Protein AF-A0A9P1BR68-F1 (afdb_monomer_lite)

Organism: NCBI:txid2562237

Sequence (370 aa):
MSLGRCNSEPVLRRTARDPAEKRFLHFLDHYSQRHRPDRPVSRAQTQPHRVIVTDASDARIDRGLRHTPQPSLPSAKRPKSGAPVSPMTALLRRPSSALSRDSPGKITAIRQRVLSKIAIGIHVALLNAKISQKPGEIQLEEPMREATVEHVQRIYRQFLRFKALESDRAAEAQYLHQVKLVQEAWCENSGPQAAQDDSFSRNPWDSESENPLSRMRWATFIHWLEQEASCGIQQTYRRSVAALLRGVKLWRQMCASPEQAEGISLGLLLSWAFPSSSSANIAEMLSWLALNELESIRWPSPRLIDDEERKQLERIFHKVYAKGRAAITADDIAGGDFPDRQTQIMTLVDSRLARHVFGDKKPLGSDWDW

Structure (mmCIF, N/CA/C/O backbone):
data_AF-A0A9P1BR68-F1
#
_entry.id   AF-A0A9P1BR68-F1
#
loop_
_atom_site.group_PDB
_atom_site.id
_atom_site.type_symbol
_atom_site.label_atom_id
_atom_site.label_alt_id
_atom_site.label_comp_id
_atom_site.label_asym_id
_atom_site.label_entity_id
_atom_site.label_seq_id
_atom_site.pdbx_PDB_ins_code
_atom_site.Cartn_x
_atom_site.Cartn_y
_atom_site.Cartn_z
_atom_site.occupancy
_atom_site.B_iso_or_equiv
_atom_site.auth_seq_id
_atom_site.auth_comp_id
_atom_site.auth_asym_id
_atom_site.auth_atom_id
_atom_site.pdbx_PDB_model_num
ATOM 1 N N . MET A 1 1 ? 36.559 -31.086 14.401 1.00 39.53 1 MET A N 1
ATOM 2 C CA . MET A 1 1 ? 36.995 -29.823 15.047 1.00 39.53 1 MET A CA 1
ATOM 3 C C . MET A 1 1 ? 35.781 -28.913 15.167 1.00 39.53 1 MET A C 1
ATOM 5 O O . MET A 1 1 ? 34.936 -28.984 14.286 1.00 39.53 1 MET A O 1
ATOM 9 N N . SER A 1 2 ? 35.656 -28.115 16.232 1.00 28.55 2 SER A N 1
ATOM 10 C CA . SER A 1 2 ? 34.498 -27.230 16.447 1.00 28.55 2 SER A CA 1
ATOM 11 C C . SER A 1 2 ? 34.924 -25.768 16.352 1.00 28.55 2 SER A C 1
ATOM 13 O O . SER A 1 2 ? 35.791 -25.344 17.111 1.00 28.55 2 SER A O 1
ATOM 15 N N . LEU A 1 3 ? 34.311 -24.999 15.450 1.00 37.88 3 LEU A N 1
ATOM 16 C CA . LEU A 1 3 ? 34.500 -23.549 15.380 1.00 37.88 3 LEU A CA 1
ATOM 17 C C . LEU A 1 3 ? 33.533 -22.873 16.361 1.00 37.88 3 LEU A C 1
ATOM 19 O O . LEU A 1 3 ? 32.316 -22.990 16.227 1.00 37.88 3 LEU A O 1
ATOM 23 N N . GLY A 1 4 ? 34.080 -22.203 17.376 1.00 31.52 4 GLY A N 1
ATOM 24 C CA . GLY A 1 4 ? 33.291 -21.478 18.371 1.00 31.52 4 GLY A CA 1
ATOM 25 C C . GLY A 1 4 ? 32.593 -20.254 17.772 1.00 31.52 4 GLY A C 1
ATOM 26 O O . GLY A 1 4 ? 33.148 -19.571 16.913 1.00 31.52 4 GLY A O 1
ATOM 27 N N . ARG A 1 5 ? 31.377 -19.951 18.245 1.00 30.77 5 ARG A N 1
ATOM 28 C CA . ARG A 1 5 ? 30.692 -18.696 17.904 1.00 30.77 5 ARG A CA 1
ATOM 29 C C . ARG A 1 5 ? 31.374 -17.527 18.616 1.00 30.77 5 ARG A C 1
ATOM 31 O O . ARG A 1 5 ? 31.482 -17.536 19.839 1.00 30.77 5 ARG A O 1
ATOM 38 N N . CYS A 1 6 ? 31.764 -16.501 17.866 1.00 31.55 6 CYS A N 1
ATOM 39 C CA . CYS A 1 6 ? 32.208 -15.235 18.440 1.00 31.55 6 CYS A CA 1
ATOM 40 C C . CYS A 1 6 ? 31.002 -14.456 18.987 1.00 31.55 6 CYS A C 1
ATOM 42 O O . CYS A 1 6 ? 30.212 -13.917 18.214 1.00 31.55 6 CYS A O 1
ATOM 44 N N . ASN A 1 7 ? 30.885 -14.356 20.311 1.00 33.88 7 ASN A N 1
ATOM 45 C CA . ASN A 1 7 ? 30.000 -13.381 20.948 1.00 33.88 7 ASN A CA 1
ATOM 46 C C . ASN A 1 7 ? 30.691 -12.009 20.923 1.00 33.88 7 ASN A C 1
ATOM 48 O O . ASN A 1 7 ? 31.508 -11.713 21.791 1.00 33.88 7 ASN A O 1
ATOM 52 N N . SER A 1 8 ? 30.392 -11.181 19.922 1.00 33.59 8 SER A N 1
ATOM 53 C CA . SER A 1 8 ? 30.866 -9.794 19.866 1.00 33.59 8 SER A CA 1
ATOM 54 C C . SER A 1 8 ? 29.876 -8.855 20.559 1.00 33.59 8 SER A C 1
ATOM 56 O O . SER A 1 8 ? 28.790 -8.605 20.031 1.00 33.59 8 SER A O 1
ATOM 58 N N . GLU A 1 9 ? 30.255 -8.306 21.712 1.00 33.28 9 GLU A N 1
ATOM 59 C CA . GLU A 1 9 ? 29.537 -7.178 22.316 1.00 33.28 9 GLU A CA 1
ATOM 60 C C . GLU A 1 9 ? 29.600 -5.931 21.407 1.00 33.28 9 GLU A C 1
ATOM 62 O O . GLU A 1 9 ? 30.604 -5.717 20.717 1.00 33.28 9 GLU A O 1
ATOM 67 N N . PRO A 1 10 ? 28.569 -5.066 21.402 1.00 37.03 10 PRO A N 1
ATOM 68 C CA . PRO A 1 10 ? 28.624 -3.797 20.686 1.00 37.03 10 PRO A CA 1
ATOM 69 C C . PRO A 1 10 ? 29.586 -2.828 21.392 1.00 37.03 10 PRO A C 1
ATOM 71 O O . PRO A 1 10 ? 29.268 -2.265 22.439 1.00 37.03 10 PRO A O 1
ATOM 74 N N . VAL A 1 11 ? 30.763 -2.594 20.800 1.00 40.78 11 VAL A N 1
ATOM 75 C CA . VAL A 1 11 ? 31.794 -1.688 21.342 1.00 40.78 11 VAL A CA 1
ATOM 76 C C . VAL A 1 11 ? 31.375 -0.215 21.199 1.00 40.78 11 VAL A C 1
ATOM 78 O O . VAL A 1 11 ? 31.869 0.530 20.354 1.00 40.78 11 VAL A O 1
ATOM 81 N N . LEU A 1 12 ? 30.475 0.236 22.075 1.00 46.19 12 LEU A N 1
ATOM 82 C CA . LEU A 1 12 ? 30.104 1.642 22.248 1.00 46.19 12 LEU A CA 1
ATOM 83 C C . LEU A 1 12 ? 30.998 2.330 23.292 1.00 46.19 12 LEU A C 1
ATOM 85 O O . LEU A 1 12 ? 30.538 2.866 24.295 1.00 46.19 12 LEU A O 1
ATOM 89 N N . ARG A 1 13 ? 32.310 2.357 23.024 1.00 43.38 13 ARG A N 1
ATOM 90 C CA . ARG A 1 13 ? 33.268 3.242 23.713 1.00 43.38 13 ARG A CA 1
ATOM 91 C C . ARG A 1 13 ? 33.801 4.316 22.766 1.00 43.38 13 ARG A C 1
ATOM 93 O O . ARG A 1 13 ? 34.984 4.363 22.445 1.00 43.38 13 ARG A O 1
ATOM 100 N N . ARG A 1 14 ? 32.901 5.204 22.336 1.00 52.41 14 ARG A N 1
ATOM 101 C CA . ARG A 1 14 ? 33.261 6.533 21.820 1.00 52.41 14 ARG A CA 1
ATOM 102 C C . ARG A 1 14 ? 33.040 7.550 22.933 1.00 52.41 14 ARG A C 1
ATOM 104 O O . ARG A 1 14 ? 31.935 7.663 23.451 1.00 52.41 14 ARG A O 1
ATOM 111 N N . THR A 1 15 ? 34.081 8.287 23.302 1.00 50.34 15 THR A N 1
ATOM 112 C CA . THR A 1 15 ? 33.948 9.463 24.168 1.00 50.34 15 THR A CA 1
ATOM 113 C C . THR A 1 15 ? 33.324 10.600 23.365 1.00 50.34 15 THR A C 1
ATOM 115 O O . THR A 1 15 ? 33.902 11.015 22.358 1.00 50.34 15 THR A O 1
ATOM 118 N N . ALA A 1 16 ? 32.160 11.082 23.806 1.00 51.53 16 ALA A N 1
ATOM 119 C CA . ALA A 1 16 ? 31.459 12.198 23.175 1.00 51.53 16 ALA A CA 1
ATOM 120 C C . ALA A 1 16 ? 32.338 13.459 23.133 1.00 51.53 16 ALA A C 1
ATOM 122 O O . ALA A 1 16 ? 33.044 13.756 24.099 1.00 51.53 16 ALA A O 1
ATOM 123 N N . ARG A 1 17 ? 32.282 14.197 22.022 1.00 62.34 17 ARG A N 1
ATOM 124 C CA . ARG A 1 17 ? 33.042 15.436 21.798 1.00 62.34 17 ARG A CA 1
ATOM 125 C C . ARG A 1 17 ? 32.257 16.700 22.147 1.00 62.34 17 ARG A C 1
ATOM 127 O O . ARG A 1 17 ? 32.879 17.733 22.363 1.00 62.34 17 ARG A O 1
ATOM 134 N N . ASP A 1 18 ? 30.930 16.616 22.230 1.00 76.62 18 ASP A N 1
ATOM 135 C CA . ASP A 1 18 ? 30.039 17.759 22.467 1.00 76.62 18 ASP A CA 1
ATOM 136 C C . ASP A 1 18 ? 29.044 17.484 23.625 1.00 76.62 18 ASP A C 1
ATOM 138 O O . ASP A 1 18 ? 28.506 16.373 23.724 1.00 76.62 18 ASP A O 1
ATOM 142 N N . PRO A 1 19 ? 28.739 18.458 24.509 1.00 77.31 19 PRO A N 1
ATOM 143 C CA . PRO A 1 19 ? 27.664 18.349 25.503 1.00 77.31 19 PRO A CA 1
ATOM 144 C C . PRO A 1 19 ? 26.272 17.988 24.944 1.00 77.31 19 PRO A C 1
ATOM 146 O O . PRO A 1 19 ? 25.458 17.406 25.662 1.00 77.31 19 PRO A O 1
ATOM 149 N N . ALA A 1 20 ? 25.950 18.333 23.696 1.00 65.88 20 ALA A N 1
ATOM 150 C CA . ALA A 1 20 ? 24.743 17.895 22.992 1.00 65.88 20 ALA A CA 1
ATOM 151 C C . ALA A 1 20 ? 24.802 16.398 22.637 1.00 65.88 20 ALA A C 1
ATOM 153 O O . ALA A 1 20 ? 23.873 15.663 22.967 1.00 65.88 20 ALA A O 1
ATOM 154 N N . GLU A 1 21 ? 25.919 15.919 22.077 1.00 73.69 21 GLU A N 1
ATOM 155 C CA . GLU A 1 21 ? 26.152 14.489 21.810 1.00 73.69 21 GLU A CA 1
ATOM 156 C C . GLU A 1 21 ? 26.079 13.670 23.111 1.00 73.69 21 GLU A C 1
ATOM 158 O O . GLU A 1 21 ? 25.412 12.638 23.164 1.00 73.69 21 GLU A O 1
ATOM 163 N N . LYS A 1 22 ? 26.673 14.174 24.202 1.00 74.25 22 LYS A N 1
ATOM 164 C CA . LYS A 1 22 ? 26.605 13.539 25.529 1.00 74.25 22 LYS A CA 1
ATOM 165 C C . LYS A 1 22 ? 25.166 13.425 26.054 1.00 74.25 22 LYS A C 1
ATOM 167 O O . LYS A 1 22 ? 24.814 12.394 26.622 1.00 74.25 22 LYS A O 1
ATOM 172 N N . ARG A 1 23 ? 24.327 14.450 25.851 1.00 75.50 23 ARG A N 1
ATOM 173 C CA . ARG A 1 23 ? 22.896 14.424 26.220 1.00 75.50 23 ARG A CA 1
ATOM 174 C C . ARG A 1 23 ? 22.099 13.446 25.354 1.00 75.50 23 ARG A C 1
ATOM 176 O O . ARG A 1 23 ? 21.300 12.689 25.895 1.00 75.50 23 ARG A O 1
ATOM 183 N N . PHE A 1 24 ? 22.360 13.399 24.049 1.00 72.81 24 PHE A N 1
ATOM 184 C CA . PHE A 1 24 ? 21.708 12.457 23.134 1.00 72.81 24 PHE A CA 1
ATOM 185 C C . PHE A 1 24 ? 22.063 10.993 23.445 1.00 72.81 24 PHE A C 1
ATOM 187 O O . PHE A 1 24 ? 21.178 10.144 23.514 1.00 72.81 24 PHE A O 1
ATOM 194 N N . LEU A 1 25 ? 23.335 10.694 23.730 1.00 80.62 25 LEU A N 1
ATOM 195 C CA . LEU A 1 25 ? 23.762 9.351 24.142 1.00 80.62 25 LEU A CA 1
ATOM 196 C C . LEU A 1 25 ? 23.154 8.933 25.493 1.00 80.62 25 LEU A C 1
ATOM 198 O O . LEU A 1 25 ? 22.718 7.794 25.633 1.00 80.62 25 LEU A O 1
ATOM 202 N N . HIS A 1 26 ? 23.054 9.853 26.459 1.00 77.44 26 HIS A N 1
ATOM 203 C CA . HIS A 1 26 ? 22.387 9.595 27.742 1.00 77.44 26 HIS A CA 1
ATOM 204 C C . HIS A 1 26 ? 20.870 9.373 27.584 1.00 77.44 26 HIS A C 1
ATOM 206 O O . HIS A 1 26 ? 20.277 8.579 28.316 1.00 77.44 26 HIS A O 1
ATOM 212 N N . PHE A 1 27 ? 20.227 10.051 26.627 1.00 83.62 27 PHE A N 1
ATOM 213 C CA . PHE A 1 27 ? 18.833 9.788 26.264 1.00 83.62 27 PHE A CA 1
ATOM 214 C C . PHE A 1 27 ? 18.667 8.382 25.669 1.00 83.62 27 PHE A C 1
ATOM 216 O O . PHE A 1 27 ? 17.800 7.638 26.123 1.00 83.62 27 PHE A O 1
ATOM 223 N N . LEU A 1 28 ? 19.523 7.988 24.716 1.00 71.94 28 LEU A N 1
ATOM 224 C CA . LEU A 1 28 ? 19.477 6.660 24.092 1.00 71.94 28 LEU A CA 1
ATOM 225 C C . LEU A 1 28 ? 19.720 5.520 25.091 1.00 71.94 28 LEU A C 1
ATOM 227 O O . LEU A 1 28 ? 19.020 4.511 25.032 1.00 71.94 28 LEU A O 1
ATOM 231 N N . ASP A 1 29 ? 20.666 5.679 26.020 1.00 75.50 29 ASP A N 1
ATOM 232 C CA . ASP A 1 29 ? 20.930 4.689 27.070 1.00 75.50 29 ASP A CA 1
ATOM 233 C C . ASP A 1 29 ? 19.695 4.497 27.969 1.00 75.50 29 ASP A C 1
ATOM 235 O O . ASP A 1 29 ? 19.133 3.402 28.033 1.00 75.50 29 ASP A O 1
ATOM 239 N N . HIS A 1 30 ? 19.174 5.583 28.550 1.00 73.19 30 HIS A N 1
ATOM 240 C CA . HIS A 1 30 ? 17.972 5.561 29.391 1.00 73.19 30 HIS A CA 1
ATOM 241 C C . HIS A 1 30 ? 16.719 5.047 28.648 1.00 73.19 30 HIS A C 1
ATOM 243 O O . HIS A 1 30 ? 15.916 4.316 29.229 1.00 73.19 30 HIS A O 1
ATOM 249 N N . TYR A 1 31 ? 16.569 5.357 27.355 1.00 70.38 31 TYR A N 1
ATOM 250 C CA . TYR A 1 31 ? 15.514 4.793 26.505 1.00 70.38 31 TYR A CA 1
ATOM 251 C C . TYR A 1 31 ? 15.684 3.273 26.333 1.00 70.38 31 TYR A C 1
ATOM 253 O O . TYR A 1 31 ? 14.735 2.516 26.534 1.00 70.38 31 TYR A O 1
ATOM 261 N N . SER A 1 32 ? 16.904 2.802 26.048 1.00 69.56 32 SER A N 1
ATOM 262 C CA . SER A 1 32 ? 17.202 1.370 25.898 1.00 69.56 32 SER A CA 1
ATOM 263 C C . SER A 1 32 ? 17.000 0.567 27.189 1.00 69.56 32 SER A C 1
ATOM 265 O O . SER A 1 32 ? 16.618 -0.600 27.132 1.00 69.56 32 SER A O 1
ATOM 267 N N . GLN A 1 33 ? 17.204 1.195 28.352 1.00 67.06 33 GLN A N 1
ATOM 268 C CA . GLN A 1 33 ? 16.961 0.593 29.663 1.00 67.06 33 GLN A CA 1
ATOM 269 C C . GLN A 1 33 ? 15.462 0.484 29.985 1.00 67.06 33 GLN A C 1
ATOM 271 O O . GLN A 1 33 ? 15.048 -0.509 30.579 1.00 67.06 33 GLN A O 1
ATOM 276 N N . ARG A 1 34 ? 14.639 1.460 29.567 1.00 64.62 34 ARG A N 1
ATOM 277 C CA . ARG A 1 34 ? 13.173 1.428 29.750 1.00 64.62 34 ARG A CA 1
ATOM 278 C C . ARG A 1 34 ? 12.448 0.490 28.785 1.00 64.62 34 ARG A C 1
ATOM 280 O O . ARG A 1 34 ? 11.434 -0.084 29.162 1.00 64.62 34 ARG A O 1
ATOM 287 N N . HIS A 1 35 ? 12.947 0.336 27.559 1.00 57.34 35 HIS A N 1
ATOM 288 C CA . HIS A 1 35 ? 12.261 -0.391 26.481 1.00 57.34 35 HIS A CA 1
ATOM 289 C C . HIS A 1 35 ? 12.923 -1.730 26.120 1.00 57.34 35 HIS A C 1
ATOM 291 O O . HIS A 1 35 ? 12.849 -2.181 24.977 1.00 57.34 35 HIS A O 1
ATOM 297 N N . ARG A 1 36 ? 13.576 -2.383 27.089 1.00 54.81 36 ARG A N 1
ATOM 298 C CA . ARG A 1 36 ? 14.171 -3.712 26.901 1.00 54.81 36 ARG A CA 1
ATOM 299 C C . ARG A 1 36 ? 13.134 -4.809 27.196 1.00 54.81 36 ARG A C 1
ATOM 301 O O . ARG A 1 36 ? 12.747 -4.939 28.357 1.00 54.81 36 ARG A O 1
ATOM 308 N N . PRO A 1 37 ? 12.692 -5.607 26.206 1.00 46.97 37 PRO A N 1
ATOM 309 C CA . PRO A 1 37 ? 11.891 -6.789 26.489 1.00 46.97 37 PRO A CA 1
ATOM 310 C C . PRO A 1 37 ? 12.742 -7.864 27.182 1.00 46.97 37 PRO A C 1
ATOM 312 O O . PRO A 1 37 ? 13.934 -8.002 26.908 1.00 46.97 37 PRO A O 1
ATOM 315 N N . ASP A 1 38 ? 12.075 -8.615 28.054 1.00 48.00 38 ASP A N 1
ATOM 316 C CA . ASP A 1 38 ? 12.481 -9.859 28.712 1.00 48.00 38 ASP A CA 1
ATOM 317 C C . ASP A 1 38 ? 13.760 -9.886 29.573 1.00 48.00 38 ASP A C 1
ATOM 319 O O . ASP A 1 38 ? 14.908 -9.772 29.140 1.00 48.00 38 ASP A O 1
ATOM 323 N N . ARG A 1 39 ? 13.525 -10.184 30.855 1.00 36.84 39 ARG A N 1
ATOM 324 C CA . ARG A 1 39 ? 14.522 -10.513 31.876 1.00 36.84 39 ARG A CA 1
ATOM 325 C C . ARG A 1 39 ? 14.493 -12.038 32.080 1.00 36.84 39 ARG A C 1
ATOM 327 O O . ARG A 1 39 ? 13.553 -12.522 32.710 1.00 36.84 39 ARG A O 1
ATOM 334 N N . PRO A 1 40 ? 15.457 -12.818 31.556 1.00 38.47 40 PRO A N 1
ATOM 335 C CA . PRO A 1 40 ? 15.363 -14.277 31.580 1.00 38.47 40 PRO A CA 1
ATOM 336 C C . PRO A 1 40 ? 15.503 -14.838 33.001 1.00 38.47 40 PRO A C 1
ATOM 338 O O . PRO A 1 40 ? 16.487 -14.575 33.694 1.00 38.47 40 PRO A O 1
ATOM 341 N N . VAL A 1 41 ? 14.525 -15.646 33.415 1.00 35.09 41 VAL A N 1
ATOM 342 C CA . VAL A 1 41 ? 14.566 -16.432 34.659 1.00 35.09 41 VAL A CA 1
ATOM 343 C C . VAL A 1 41 ? 15.450 -17.674 34.466 1.00 35.09 41 VAL A C 1
ATOM 345 O O . VAL A 1 41 ? 15.588 -18.207 33.364 1.00 35.09 41 VAL A O 1
ATOM 348 N N . SER A 1 42 ? 16.096 -18.124 35.541 1.00 34.28 42 SER A N 1
ATOM 349 C CA . SER A 1 42 ? 17.150 -19.141 35.506 1.00 34.28 42 SER A CA 1
ATOM 350 C C . SER A 1 42 ? 16.700 -20.538 35.049 1.00 34.28 42 SER A C 1
ATOM 352 O O . SER A 1 42 ? 16.068 -21.274 35.796 1.00 34.28 42 SER A O 1
ATOM 354 N N . ARG A 1 43 ? 17.194 -20.941 33.872 1.00 29.80 43 ARG A N 1
ATOM 355 C CA . ARG A 1 43 ? 17.944 -22.196 33.635 1.00 29.80 43 ARG A CA 1
ATOM 356 C C . ARG A 1 43 ? 17.452 -23.470 34.361 1.00 29.80 43 ARG A C 1
ATOM 358 O O . ARG A 1 43 ? 17.910 -23.769 35.460 1.00 29.80 43 ARG A O 1
ATOM 365 N N . ALA A 1 44 ? 16.729 -24.323 33.636 1.00 28.75 44 ALA A N 1
ATOM 366 C CA . ALA A 1 44 ? 16.737 -25.778 33.846 1.00 28.75 44 ALA A CA 1
ATOM 367 C C . ALA A 1 44 ? 17.661 -26.465 32.813 1.00 28.75 44 ALA A C 1
ATOM 369 O O . ALA A 1 44 ? 17.967 -25.882 31.770 1.00 28.75 44 ALA A O 1
ATOM 370 N N . GLN A 1 45 ? 18.150 -27.675 33.103 1.00 32.84 45 GLN A N 1
ATOM 371 C CA . GLN A 1 45 ? 19.111 -28.407 32.260 1.00 32.84 45 GLN A CA 1
ATOM 372 C C . GLN A 1 45 ? 18.479 -29.635 31.592 1.00 32.84 45 GLN A C 1
ATOM 374 O O . GLN A 1 45 ? 17.770 -30.390 32.246 1.00 32.84 45 GLN A O 1
ATOM 379 N N . THR A 1 46 ? 18.882 -29.914 30.351 1.00 30.20 46 THR A N 1
ATOM 380 C CA . THR A 1 46 ? 18.813 -31.254 29.736 1.00 30.20 46 THR A CA 1
ATOM 381 C C . THR A 1 46 ? 19.973 -31.416 28.750 1.00 30.20 46 THR A C 1
ATOM 383 O O . THR A 1 46 ? 20.440 -30.429 28.179 1.00 30.20 46 THR A O 1
ATOM 386 N N . GLN A 1 47 ? 20.496 -32.636 28.599 1.00 32.75 47 GLN A N 1
ATOM 387 C CA . GLN A 1 47 ? 21.719 -32.918 27.830 1.00 32.75 47 GLN A CA 1
ATOM 388 C C . GLN A 1 47 ? 21.424 -33.384 26.388 1.00 32.75 47 GLN A C 1
ATOM 390 O O . GLN A 1 47 ? 20.354 -33.941 26.139 1.00 32.75 47 GLN A O 1
ATOM 395 N N . PRO A 1 48 ? 22.353 -33.189 25.429 1.00 35.22 48 PRO A N 1
ATOM 396 C CA . PRO A 1 48 ? 22.176 -33.631 24.048 1.00 35.22 48 PRO A CA 1
ATOM 397 C C . PRO A 1 48 ? 22.563 -35.106 23.855 1.00 35.22 48 PRO A C 1
ATOM 399 O O . PRO A 1 48 ? 23.639 -35.531 24.275 1.00 35.22 48 PRO A O 1
ATOM 402 N N . HIS A 1 49 ? 21.736 -35.867 23.133 1.00 31.08 49 HIS A N 1
ATOM 403 C CA . HIS A 1 49 ? 22.130 -37.188 22.636 1.00 31.08 49 HIS A CA 1
ATOM 404 C C . HIS A 1 49 ? 22.928 -37.107 21.325 1.00 31.08 49 HIS A C 1
ATOM 406 O O . HIS A 1 49 ? 22.814 -36.166 20.540 1.00 31.08 49 HIS A O 1
ATOM 412 N N . ARG A 1 50 ? 23.769 -38.123 21.120 1.00 27.84 50 ARG A N 1
ATOM 413 C CA . ARG A 1 50 ? 24.818 -38.219 20.098 1.00 27.84 50 ARG A CA 1
ATOM 414 C C . ARG A 1 50 ? 24.562 -39.450 19.231 1.00 27.84 50 ARG A C 1
ATOM 416 O O . ARG A 1 50 ? 24.460 -40.545 19.773 1.00 27.84 50 ARG A O 1
ATOM 423 N N . VAL A 1 51 ? 24.535 -39.280 17.911 1.00 30.45 51 VAL A N 1
ATOM 424 C CA . VAL A 1 51 ? 24.512 -40.372 16.917 1.00 30.45 51 VAL A CA 1
ATOM 425 C C . VAL A 1 51 ? 25.650 -40.144 15.914 1.00 30.45 51 VAL A C 1
ATOM 427 O O . VAL A 1 51 ? 26.138 -39.020 15.778 1.00 30.45 51 VAL A O 1
ATOM 430 N N . ILE A 1 52 ? 26.155 -41.220 15.307 1.00 30.25 52 ILE A N 1
ATOM 431 C CA . ILE A 1 52 ? 27.440 -41.258 14.596 1.00 30.25 52 ILE A CA 1
ATOM 432 C C . ILE A 1 52 ? 27.260 -41.654 13.122 1.00 30.25 52 ILE A C 1
ATOM 434 O O . ILE A 1 52 ? 26.408 -42.467 12.781 1.00 30.25 52 ILE A O 1
ATOM 438 N N . VAL A 1 53 ? 28.118 -41.044 12.301 1.00 29.48 53 VAL A N 1
ATOM 439 C CA . VAL A 1 53 ? 28.515 -41.343 10.914 1.00 29.48 53 VAL A CA 1
ATOM 440 C C . VAL A 1 53 ? 28.198 -42.755 10.401 1.00 29.48 53 VAL A C 1
ATOM 442 O O . VAL A 1 53 ? 28.607 -43.756 10.984 1.00 29.48 53 VAL A O 1
ATOM 445 N N . THR A 1 54 ? 27.619 -42.798 9.203 1.00 31.19 54 THR A N 1
ATOM 446 C CA . THR A 1 54 ? 27.908 -43.805 8.166 1.00 31.19 54 THR A CA 1
ATOM 447 C C . THR A 1 54 ? 28.123 -43.067 6.833 1.00 31.19 54 THR A C 1
ATOM 449 O O . THR A 1 54 ? 27.856 -41.866 6.762 1.00 31.19 54 THR A O 1
ATOM 452 N N . ASP A 1 55 ? 28.732 -43.719 5.840 1.00 29.62 55 ASP A N 1
ATOM 453 C CA . ASP A 1 55 ? 29.612 -43.044 4.865 1.00 29.62 55 ASP A CA 1
ATOM 454 C C . ASP A 1 55 ? 29.703 -43.783 3.506 1.00 29.62 55 ASP A C 1
ATOM 456 O O . ASP A 1 55 ? 29.181 -44.887 3.365 1.00 29.62 55 ASP A O 1
ATOM 460 N N . ALA A 1 56 ? 30.455 -43.198 2.565 1.00 30.23 56 ALA A N 1
ATOM 461 C CA . ALA A 1 56 ? 31.028 -43.791 1.348 1.00 30.23 56 ALA A CA 1
ATOM 462 C C . ALA A 1 56 ? 30.089 -44.245 0.201 1.00 30.23 56 ALA A C 1
ATOM 464 O O . ALA A 1 56 ? 29.505 -45.326 0.212 1.00 30.23 56 ALA A O 1
ATOM 465 N N . SER A 1 57 ? 30.076 -43.458 -0.884 1.00 31.30 57 SER A N 1
ATOM 466 C CA . SER A 1 57 ? 30.301 -43.860 -2.303 1.00 31.30 57 SER A CA 1
ATOM 467 C C . SER A 1 57 ? 30.072 -42.614 -3.182 1.00 31.30 57 SER A C 1
ATOM 469 O O . SER A 1 57 ? 29.051 -41.952 -3.047 1.00 31.30 57 SER A O 1
ATOM 471 N N . ASP A 1 58 ? 30.996 -42.068 -3.978 1.00 30.16 58 ASP A N 1
ATOM 472 C CA . ASP A 1 58 ? 32.079 -42.565 -4.853 1.00 30.16 58 ASP A CA 1
ATOM 473 C C . ASP A 1 58 ? 31.612 -43.032 -6.247 1.00 30.16 58 ASP A C 1
ATOM 475 O O . ASP A 1 58 ? 31.157 -44.158 -6.436 1.00 30.16 58 ASP A O 1
ATOM 479 N N . ALA A 1 59 ? 31.747 -42.128 -7.226 1.00 34.28 59 ALA A N 1
ATOM 480 C CA . ALA A 1 59 ? 31.678 -42.390 -8.663 1.00 34.28 59 ALA A CA 1
ATOM 481 C C . ALA A 1 59 ? 32.398 -41.261 -9.433 1.00 34.28 59 ALA A C 1
ATOM 483 O O . ALA A 1 59 ? 31.990 -40.099 -9.390 1.00 34.28 59 ALA A O 1
ATOM 484 N N . ARG A 1 60 ? 33.475 -41.593 -10.155 1.00 32.84 60 ARG A N 1
ATOM 485 C CA . ARG A 1 60 ? 34.186 -40.688 -11.085 1.00 32.84 60 ARG A CA 1
ATOM 486 C C . ARG A 1 60 ? 33.712 -40.916 -12.522 1.00 32.84 60 ARG A C 1
ATOM 488 O O . ARG A 1 60 ? 33.395 -42.054 -12.836 1.00 32.84 60 ARG A O 1
ATOM 495 N N . ILE A 1 61 ? 33.795 -39.889 -13.382 1.00 36.56 61 ILE A N 1
ATOM 496 C CA . ILE A 1 61 ? 34.074 -39.910 -14.848 1.00 36.56 61 ILE A CA 1
ATOM 497 C C . ILE A 1 61 ? 33.829 -38.488 -15.416 1.00 36.56 61 ILE A C 1
ATOM 499 O O . ILE A 1 61 ? 33.012 -37.760 -14.863 1.00 36.56 61 ILE A O 1
ATOM 503 N N . ASP A 1 62 ? 34.386 -38.043 -16.551 1.00 29.95 62 ASP A N 1
ATOM 504 C CA . ASP A 1 62 ? 35.795 -37.898 -16.980 1.00 29.95 62 ASP A CA 1
ATOM 505 C C . ASP A 1 62 ? 35.826 -36.850 -18.139 1.00 29.95 62 ASP A C 1
ATOM 507 O O . ASP A 1 62 ? 34.791 -36.589 -18.743 1.00 29.95 62 ASP A O 1
ATOM 511 N N . ARG A 1 63 ? 36.997 -36.267 -18.453 1.00 31.45 63 ARG A N 1
ATOM 512 C CA . ARG A 1 63 ? 37.399 -35.526 -19.688 1.00 31.45 63 ARG A CA 1
ATOM 513 C C . ARG A 1 63 ? 36.417 -34.562 -20.397 1.00 31.45 63 ARG A C 1
ATOM 515 O O . ARG A 1 63 ? 35.431 -34.961 -21.003 1.00 31.45 63 ARG A O 1
ATOM 522 N N . GLY A 1 64 ? 36.857 -33.303 -20.565 1.00 31.98 64 GLY A N 1
ATOM 523 C CA . GLY A 1 64 ? 36.174 -32.295 -21.405 1.00 31.98 64 GLY A CA 1
ATOM 524 C C . GLY A 1 64 ? 37.058 -31.202 -22.040 1.00 31.98 64 GLY A C 1
ATOM 525 O O . GLY A 1 64 ? 36.572 -30.109 -22.311 1.00 31.98 64 GLY A O 1
ATOM 526 N N . LEU A 1 65 ? 38.360 -31.439 -22.251 1.00 33.41 65 LEU A N 1
ATOM 527 C CA . LEU A 1 65 ? 39.293 -30.432 -22.794 1.00 33.41 65 LEU A CA 1
ATOM 528 C C . LEU A 1 65 ? 39.064 -30.119 -24.290 1.00 33.41 65 LEU A C 1
ATOM 530 O O . LEU A 1 65 ? 39.176 -31.018 -25.123 1.00 33.41 65 LEU A O 1
ATOM 534 N N . ARG A 1 66 ? 38.856 -28.831 -24.619 1.00 35.25 66 ARG A N 1
ATOM 535 C CA . ARG A 1 66 ? 39.146 -28.144 -25.906 1.00 35.25 66 ARG A CA 1
ATOM 536 C C . ARG A 1 66 ? 39.196 -26.627 -25.646 1.00 35.25 66 ARG A C 1
ATOM 538 O O . ARG A 1 66 ? 38.224 -26.051 -25.183 1.00 35.25 66 ARG A O 1
ATOM 545 N N . HIS A 1 67 ? 40.381 -26.020 -25.667 1.00 33.91 67 HIS A N 1
ATOM 546 C CA . HIS A 1 67 ? 40.996 -25.348 -26.827 1.00 33.91 67 HIS A CA 1
ATOM 547 C C . HIS A 1 67 ? 40.335 -24.017 -27.236 1.00 33.91 67 HIS A C 1
ATOM 549 O O . HIS A 1 67 ? 39.316 -23.986 -27.919 1.00 33.91 67 HIS A O 1
ATOM 555 N N . THR A 1 68 ? 40.999 -22.917 -26.867 1.00 36.16 68 THR A N 1
ATOM 556 C CA . THR A 1 68 ? 40.884 -21.593 -27.499 1.00 36.16 68 THR A CA 1
ATOM 557 C C . THR A 1 68 ? 41.398 -21.619 -28.944 1.00 36.16 68 THR A C 1
ATOM 559 O O . THR A 1 68 ? 42.221 -22.468 -29.296 1.00 36.16 68 THR A O 1
ATOM 562 N N . PRO A 1 69 ? 40.952 -20.662 -29.776 1.00 37.03 69 PRO A N 1
ATOM 563 C CA . PRO A 1 69 ? 41.929 -19.682 -30.267 1.00 37.03 69 PRO A CA 1
ATOM 564 C C . PRO A 1 69 ? 41.416 -18.224 -30.338 1.00 37.03 69 PRO A C 1
ATOM 566 O O . PRO A 1 69 ? 40.283 -17.950 -30.723 1.00 37.03 69 PRO A O 1
ATOM 569 N N . GLN A 1 70 ? 42.311 -17.282 -30.021 1.00 37.84 70 GLN A N 1
ATOM 570 C CA . GLN A 1 70 ? 42.330 -15.911 -30.572 1.00 37.84 70 GLN A CA 1
ATOM 571 C C . GLN A 1 70 ? 42.962 -15.956 -31.990 1.00 37.84 70 GLN A C 1
ATOM 573 O O . GLN A 1 70 ? 43.599 -16.970 -32.288 1.00 37.84 70 GLN A O 1
ATOM 578 N N . PRO A 1 71 ? 42.834 -14.942 -32.883 1.00 44.62 71 PRO A N 1
ATOM 579 C CA . PRO A 1 71 ? 42.968 -13.491 -32.641 1.00 44.62 71 PRO A CA 1
ATOM 580 C C . PRO A 1 71 ? 41.674 -12.726 -33.058 1.00 44.62 71 PRO A C 1
ATOM 582 O O . PRO A 1 71 ? 40.605 -13.311 -32.945 1.00 44.62 71 PRO A O 1
ATOM 585 N N . SER A 1 72 ? 41.597 -11.441 -33.453 1.00 33.19 72 SER A N 1
ATOM 586 C CA . SER A 1 72 ? 42.582 -10.369 -33.719 1.00 33.19 72 SER A CA 1
ATOM 587 C C . SER A 1 72 ? 41.983 -8.960 -33.549 1.00 33.19 72 SER A C 1
ATOM 589 O O . SER A 1 72 ? 40.811 -8.749 -33.849 1.00 33.19 72 SER A O 1
ATOM 591 N N . LEU A 1 73 ? 42.824 -7.974 -33.218 1.00 39.06 73 LEU A N 1
ATOM 592 C CA . LEU A 1 73 ? 42.604 -6.552 -33.549 1.00 39.06 73 LEU A CA 1
ATOM 593 C C . LEU A 1 73 ? 43.222 -6.241 -34.926 1.00 39.06 73 LEU A C 1
ATOM 595 O O . LEU A 1 73 ? 44.179 -6.914 -35.313 1.00 39.06 73 LEU A O 1
ATOM 599 N N . PRO A 1 74 ? 42.735 -5.213 -35.650 1.00 47.44 74 PRO A N 1
ATOM 600 C CA . PRO A 1 74 ? 43.567 -4.002 -35.728 1.00 47.44 74 PRO A CA 1
ATOM 601 C C . PRO A 1 74 ? 42.803 -2.659 -35.849 1.00 47.44 74 PRO A C 1
ATOM 603 O O . PRO A 1 74 ? 41.589 -2.598 -36.005 1.00 47.44 74 PRO A O 1
ATOM 606 N N . SER A 1 75 ? 43.600 -1.581 -35.909 1.00 33.81 75 SER A N 1
ATOM 607 C CA . SER A 1 75 ? 43.288 -0.244 -36.451 1.00 33.81 75 SER A CA 1
ATOM 608 C C . SER A 1 75 ? 42.532 0.755 -35.558 1.00 33.81 75 SER A C 1
ATOM 610 O O . SER A 1 75 ? 41.310 0.882 -35.594 1.00 33.81 75 SER A O 1
ATOM 612 N N . ALA A 1 76 ? 43.298 1.615 -34.881 1.00 38.22 76 ALA A N 1
ATOM 613 C CA . ALA A 1 76 ? 42.795 2.849 -34.276 1.00 38.22 76 ALA A CA 1
ATOM 614 C C . ALA A 1 76 ? 42.426 3.910 -35.337 1.00 38.22 76 ALA A C 1
ATOM 616 O O . ALA A 1 76 ? 43.090 4.028 -36.367 1.00 38.22 76 ALA A O 1
ATOM 617 N N . LYS A 1 77 ? 41.418 4.751 -35.058 1.00 38.94 77 LYS A N 1
ATOM 618 C CA . LYS A 1 77 ? 41.133 5.972 -35.835 1.00 38.94 77 LYS A CA 1
ATOM 619 C C . LYS A 1 77 ? 41.103 7.215 -34.939 1.00 38.94 77 LYS A C 1
ATOM 621 O O . LYS A 1 77 ? 40.146 7.453 -34.216 1.00 38.94 77 LYS A O 1
ATOM 626 N N . ARG A 1 78 ? 42.206 7.967 -35.042 1.00 36.78 78 ARG A N 1
ATOM 627 C CA . ARG A 1 78 ? 42.455 9.397 -34.759 1.00 36.78 78 ARG A CA 1
ATOM 628 C C . ARG A 1 78 ? 41.309 10.197 -34.088 1.00 36.78 78 ARG A C 1
ATOM 630 O O . ARG A 1 78 ? 40.248 10.335 -34.698 1.00 36.78 78 ARG A O 1
ATOM 637 N N . PRO A 1 79 ? 41.535 10.833 -32.919 1.00 38.22 79 PRO A N 1
ATOM 638 C CA . PRO A 1 79 ? 40.543 11.717 -32.307 1.00 38.22 79 PRO A CA 1
ATOM 639 C C . PRO A 1 79 ? 40.326 12.989 -33.142 1.00 38.22 79 PRO A C 1
ATOM 641 O O . PRO A 1 79 ? 41.260 13.508 -33.757 1.00 38.22 79 PRO A O 1
ATOM 644 N N . LYS A 1 80 ? 39.101 13.529 -33.115 1.00 42.59 80 LYS A N 1
ATOM 645 C CA . LYS A 1 80 ? 38.820 14.918 -33.508 1.00 42.59 80 LYS A CA 1
ATOM 646 C C . LYS A 1 80 ? 38.825 15.798 -32.261 1.00 42.59 80 LYS A C 1
ATOM 648 O O . LYS A 1 80 ? 38.194 15.454 -31.266 1.00 42.59 80 LYS A O 1
ATOM 653 N N . SER A 1 81 ? 39.519 16.927 -32.328 1.00 38.28 81 SER A N 1
ATOM 654 C CA . SER A 1 81 ? 39.553 17.934 -31.269 1.00 38.28 81 SER A CA 1
ATOM 655 C C . SER A 1 81 ? 38.199 18.639 -31.133 1.00 38.28 81 SER A C 1
ATOM 657 O O . SER A 1 81 ? 37.723 19.286 -32.063 1.00 38.28 81 SER A O 1
ATOM 659 N N . GLY A 1 82 ? 37.598 18.536 -29.949 1.00 38.22 82 GLY A N 1
ATOM 660 C CA . GLY A 1 82 ? 36.524 19.408 -29.473 1.00 38.22 82 GLY A CA 1
ATOM 661 C C . GLY A 1 82 ? 36.977 20.076 -28.176 1.00 38.22 82 GLY A C 1
ATOM 662 O O . GLY A 1 82 ? 37.677 19.446 -27.383 1.00 38.22 82 GLY A O 1
ATOM 663 N N . ALA A 1 83 ? 36.642 21.351 -27.980 1.00 43.09 83 ALA A N 1
ATOM 664 C CA . ALA A 1 83 ? 37.119 22.118 -26.828 1.00 43.09 83 ALA A CA 1
ATOM 665 C C . ALA A 1 83 ? 36.562 21.573 -25.490 1.00 43.09 83 ALA A C 1
ATOM 667 O O . ALA A 1 83 ? 35.412 21.124 -25.449 1.00 43.09 83 ALA A O 1
ATOM 668 N N . PRO A 1 84 ? 37.337 21.627 -24.389 1.00 40.88 84 PRO A N 1
ATOM 669 C CA . PRO A 1 84 ? 36.885 21.161 -23.082 1.00 40.88 84 PRO A CA 1
ATOM 670 C C . PRO A 1 84 ? 35.847 22.123 -22.487 1.00 40.88 84 PRO A C 1
ATOM 672 O O . PRO A 1 84 ? 36.186 23.181 -21.962 1.00 40.88 84 PRO A O 1
ATOM 675 N N . VAL A 1 85 ? 34.569 21.744 -22.544 1.00 48.50 85 VAL A N 1
ATOM 676 C CA . VAL A 1 85 ? 33.491 22.436 -21.821 1.00 48.50 85 VAL A CA 1
ATOM 677 C C . VAL A 1 85 ? 33.395 21.860 -20.407 1.00 48.50 85 VAL A C 1
ATOM 679 O O . VAL A 1 85 ? 33.233 20.652 -20.237 1.00 48.50 85 VAL A O 1
ATOM 682 N N . SER A 1 86 ? 33.506 22.719 -19.391 1.00 45.56 86 SER A N 1
ATOM 683 C CA . SER A 1 86 ? 33.550 22.318 -17.978 1.00 45.56 86 SER A CA 1
ATOM 684 C C . SER A 1 86 ? 32.315 21.516 -17.529 1.00 45.56 86 SER A C 1
ATOM 686 O O . SER A 1 86 ? 31.190 21.869 -17.886 1.00 45.56 86 SER A O 1
ATOM 688 N N . PRO A 1 87 ? 32.475 20.494 -16.664 1.00 45.94 87 PRO A N 1
ATOM 689 C CA . PRO A 1 87 ? 31.385 19.583 -16.295 1.00 45.94 87 PRO A CA 1
ATOM 690 C C . PRO A 1 87 ? 30.265 20.211 -15.441 1.00 45.94 87 PRO A C 1
ATOM 692 O O . PRO A 1 87 ? 29.206 19.604 -15.298 1.00 45.94 87 PRO A O 1
ATOM 695 N N . MET A 1 88 ? 30.453 21.412 -14.878 1.00 41.94 88 MET A N 1
ATOM 696 C CA . MET A 1 88 ? 29.467 22.036 -13.979 1.00 41.94 88 MET A CA 1
ATOM 697 C C . MET A 1 88 ? 28.243 22.657 -14.673 1.00 41.94 88 MET A C 1
ATOM 699 O O . MET A 1 88 ? 27.186 22.741 -14.052 1.00 41.94 88 MET A O 1
ATOM 703 N N . THR A 1 89 ? 28.326 23.079 -15.938 1.00 43.00 89 THR A N 1
ATOM 704 C CA . THR A 1 89 ? 27.206 23.772 -16.617 1.00 43.00 89 THR A CA 1
ATOM 705 C C . THR A 1 89 ? 26.176 22.835 -17.257 1.00 43.00 89 THR A C 1
ATOM 707 O O . THR A 1 89 ? 25.124 23.292 -17.703 1.00 43.00 89 THR A O 1
ATOM 710 N N . ALA A 1 90 ? 26.411 21.519 -17.258 1.00 40.94 90 ALA A N 1
ATOM 711 C CA . ALA A 1 90 ? 25.491 20.538 -17.842 1.00 40.94 90 ALA A CA 1
ATOM 712 C C . ALA A 1 90 ? 24.184 20.334 -17.041 1.00 40.94 90 ALA A C 1
ATOM 714 O O . ALA A 1 90 ? 23.195 19.861 -17.599 1.00 40.94 90 ALA A O 1
ATOM 715 N N . LEU A 1 91 ? 24.157 20.694 -15.750 1.00 44.06 91 LEU A N 1
ATOM 716 C CA . LEU A 1 91 ? 23.061 20.359 -14.825 1.00 44.06 91 LEU A CA 1
ATOM 717 C C . LEU A 1 91 ? 21.884 21.353 -14.803 1.00 44.06 91 LEU A C 1
ATOM 719 O O . LEU A 1 91 ? 20.862 21.055 -14.193 1.00 44.06 91 LEU A O 1
ATOM 723 N N . LEU A 1 92 ? 21.986 22.505 -15.479 1.00 41.91 92 LEU A N 1
ATOM 724 C CA . LEU A 1 92 ? 20.931 23.538 -15.500 1.00 41.91 92 LEU A CA 1
ATOM 725 C C . LEU A 1 92 ? 20.189 23.656 -16.842 1.00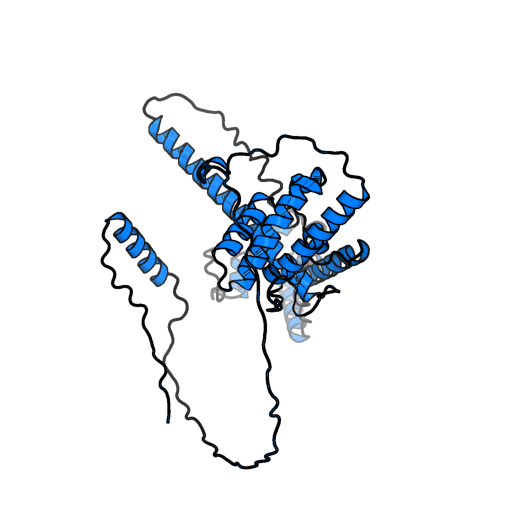 41.91 92 LEU A C 1
ATOM 727 O O . LEU A 1 92 ? 19.431 24.604 -17.062 1.00 41.91 92 LEU A O 1
ATOM 731 N N . ARG A 1 93 ? 20.342 22.680 -17.746 1.00 38.75 93 ARG A N 1
ATOM 732 C CA . ARG A 1 93 ? 19.604 22.660 -19.017 1.00 38.75 93 ARG A CA 1
ATOM 733 C C . ARG A 1 93 ? 18.152 22.209 -18.809 1.00 38.75 93 ARG A C 1
ATOM 735 O O . ARG A 1 93 ? 17.813 21.050 -19.044 1.00 38.75 93 ARG A O 1
ATOM 742 N N . ARG A 1 94 ? 17.289 23.148 -18.396 1.00 42.88 94 ARG A N 1
ATOM 743 C CA . ARG A 1 94 ? 15.818 23.007 -18.431 1.00 42.88 94 ARG A CA 1
ATOM 744 C C . ARG A 1 94 ? 15.385 22.395 -19.781 1.00 42.88 94 ARG A C 1
ATOM 746 O O . ARG A 1 94 ? 15.759 22.949 -20.818 1.00 42.88 94 ARG A O 1
ATOM 753 N N . PRO A 1 95 ? 14.572 21.322 -19.809 1.00 42.09 95 PRO A N 1
ATOM 754 C CA . PRO A 1 95 ? 13.976 20.805 -21.040 1.00 42.09 95 PRO A CA 1
ATOM 755 C C . PRO A 1 95 ? 12.808 21.705 -21.482 1.00 42.09 95 PRO A C 1
ATOM 757 O O . PRO A 1 95 ? 11.641 21.336 -21.406 1.00 42.09 95 PRO A O 1
ATOM 760 N N . SER A 1 96 ? 13.129 22.924 -21.919 1.00 47.22 96 SER A N 1
ATOM 761 C CA . SER A 1 96 ? 12.168 23.928 -22.393 1.00 47.22 96 SER A CA 1
ATOM 762 C C . SER A 1 96 ? 12.238 24.062 -23.914 1.00 47.22 96 SER A C 1
ATOM 764 O O . SER A 1 96 ? 12.713 25.060 -24.450 1.00 47.22 96 SER A O 1
ATOM 766 N N . SER A 1 97 ? 11.787 23.030 -24.628 1.00 42.34 97 SER A N 1
ATOM 767 C CA . SER A 1 97 ? 11.525 23.076 -26.074 1.00 42.34 97 SER A CA 1
ATOM 768 C C . SER A 1 97 ? 10.513 21.991 -26.438 1.00 42.34 97 SER A C 1
ATOM 770 O O . SER A 1 97 ? 10.763 20.829 -26.147 1.00 42.34 97 SER A O 1
ATOM 772 N N . ALA A 1 98 ? 9.402 22.381 -27.068 1.00 41.59 98 ALA A N 1
ATOM 773 C CA . ALA A 1 98 ? 8.411 21.520 -27.724 1.00 41.59 98 ALA A CA 1
ATOM 774 C C . ALA A 1 98 ? 8.059 20.177 -27.036 1.00 41.59 98 ALA A C 1
ATOM 776 O O . ALA A 1 98 ? 8.676 19.140 -27.288 1.00 41.59 98 ALA A O 1
ATOM 777 N N . LEU A 1 99 ? 6.909 20.156 -26.350 1.00 48.91 99 LEU A N 1
ATOM 778 C CA . LEU A 1 99 ? 6.026 18.987 -26.415 1.00 48.91 99 LEU A CA 1
ATOM 779 C C . LEU A 1 99 ? 5.603 18.809 -27.881 1.00 48.91 99 LEU A C 1
ATOM 781 O O . LEU A 1 99 ? 4.608 19.369 -28.340 1.00 48.91 99 LEU A O 1
ATOM 785 N N . SER A 1 100 ? 6.418 18.074 -28.637 1.00 47.62 100 SER A N 1
ATOM 786 C CA . SER A 1 100 ? 6.052 17.594 -29.965 1.00 47.62 100 SER A CA 1
ATOM 787 C C . SER A 1 100 ? 4.733 16.824 -29.869 1.00 47.62 100 SER A C 1
ATOM 789 O O . SER A 1 100 ? 4.473 16.166 -28.859 1.00 47.62 100 SER A O 1
ATOM 791 N N . ARG A 1 101 ? 3.906 16.868 -30.922 1.00 54.81 101 ARG A N 1
ATOM 792 C CA . ARG A 1 101 ? 2.741 15.980 -31.050 1.00 54.81 101 ARG A CA 1
ATOM 793 C C . ARG A 1 101 ? 3.233 14.545 -31.246 1.00 54.81 101 ARG A C 1
ATOM 795 O O . ARG A 1 101 ? 3.268 14.030 -32.363 1.00 54.81 101 ARG A O 1
ATOM 802 N N . ASP A 1 102 ? 3.633 13.898 -30.157 1.00 60.38 102 ASP A N 1
ATOM 803 C CA . ASP A 1 102 ? 3.947 12.481 -30.169 1.00 60.38 102 ASP A CA 1
ATOM 804 C C . ASP A 1 102 ? 2.676 11.705 -30.513 1.00 60.38 102 ASP A C 1
ATOM 806 O O . ASP A 1 102 ? 1.697 11.689 -29.768 1.00 60.38 102 ASP A O 1
ATOM 810 N N . SER A 1 103 ? 2.704 11.069 -31.686 1.00 79.25 103 SER A N 1
ATOM 811 C CA . SER A 1 103 ? 1.653 10.185 -32.191 1.00 79.25 103 SER A CA 1
ATOM 812 C C . SER A 1 103 ? 1.165 9.239 -31.084 1.00 79.25 103 SER A C 1
ATOM 814 O O . SER A 1 103 ? 2.019 8.641 -30.421 1.00 79.25 103 SER A O 1
ATOM 816 N N . PRO A 1 104 ? -0.152 9.025 -30.900 1.00 80.62 104 PRO A N 1
ATOM 817 C CA . PRO A 1 104 ? -0.708 8.377 -29.703 1.00 80.62 104 PRO A CA 1
ATOM 818 C C . PRO A 1 104 ? -0.101 6.999 -29.376 1.00 80.62 104 PRO A C 1
ATOM 820 O O . PRO A 1 104 ? 0.093 6.666 -28.203 1.00 80.62 104 PRO A O 1
ATOM 823 N N . GLY A 1 105 ? 0.301 6.226 -30.393 1.00 85.56 105 GLY A N 1
ATOM 824 C CA . GLY A 1 105 ? 1.022 4.960 -30.214 1.00 85.56 105 GLY A CA 1
ATOM 825 C C . GLY A 1 105 ? 2.359 5.082 -29.462 1.00 85.56 105 GLY A C 1
ATOM 826 O O . GLY A 1 105 ? 2.684 4.205 -28.665 1.00 85.56 105 GLY A O 1
ATOM 827 N N . LYS A 1 106 ? 3.102 6.191 -29.613 1.00 86.44 106 LYS A N 1
ATOM 828 C CA . LYS A 1 106 ? 4.314 6.471 -28.816 1.00 86.44 106 LYS A CA 1
ATOM 829 C C . LYS A 1 106 ? 3.976 6.674 -27.343 1.00 86.44 106 LYS A C 1
ATOM 831 O O . LYS A 1 106 ? 4.640 6.097 -26.490 1.00 86.44 106 LYS A O 1
ATOM 836 N N . ILE A 1 107 ? 2.938 7.459 -27.045 1.00 84.69 107 ILE A N 1
ATOM 837 C CA . ILE A 1 107 ? 2.498 7.727 -25.667 1.00 84.69 107 ILE A CA 1
ATOM 838 C C . ILE A 1 107 ? 2.042 6.417 -25.009 1.00 84.69 107 ILE A C 1
ATOM 840 O O . ILE A 1 107 ? 2.415 6.131 -23.873 1.00 84.69 107 ILE A O 1
ATOM 844 N N . THR A 1 108 ? 1.336 5.562 -25.753 1.00 88.25 108 THR A N 1
ATOM 845 C CA . THR A 1 108 ? 0.936 4.221 -25.293 1.00 88.25 108 THR A CA 1
ATOM 846 C C . THR A 1 108 ? 2.149 3.322 -25.034 1.00 88.25 108 THR A C 1
ATOM 848 O O . THR A 1 108 ? 2.234 2.702 -23.974 1.00 88.25 108 THR A O 1
ATOM 851 N N . ALA A 1 109 ? 3.136 3.301 -25.936 1.00 89.81 109 ALA A N 1
ATOM 852 C CA . ALA A 1 109 ? 4.374 2.541 -25.752 1.00 89.81 109 ALA A CA 1
ATOM 853 C C . ALA A 1 109 ? 5.214 3.043 -24.559 1.00 89.81 109 ALA A C 1
ATOM 855 O O . ALA A 1 109 ? 5.761 2.238 -23.804 1.00 89.81 109 ALA A O 1
ATOM 856 N N . ILE A 1 110 ? 5.280 4.363 -24.340 1.00 89.19 110 ILE A N 1
ATOM 857 C CA . ILE A 1 110 ? 5.920 4.970 -23.164 1.00 89.19 110 ILE A CA 1
ATOM 858 C C . ILE A 1 110 ? 5.176 4.553 -21.891 1.00 89.19 110 ILE A C 1
ATOM 860 O O . ILE A 1 110 ? 5.816 4.053 -20.967 1.00 89.19 110 ILE A O 1
ATOM 864 N N . ARG A 1 111 ? 3.841 4.675 -21.854 1.00 89.81 111 ARG A N 1
ATOM 865 C CA . ARG A 1 111 ? 3.006 4.279 -20.707 1.00 89.81 111 ARG A CA 1
ATOM 866 C C . ARG A 1 111 ? 3.208 2.808 -20.343 1.00 89.81 111 ARG A C 1
ATOM 868 O O . ARG A 1 111 ? 3.458 2.518 -19.177 1.00 89.81 111 ARG A O 1
ATOM 875 N N . GLN A 1 112 ? 3.195 1.901 -21.321 1.00 91.06 112 GLN A N 1
ATOM 876 C CA . GLN A 1 112 ? 3.465 0.474 -21.101 1.00 91.06 112 GLN A CA 1
ATOM 877 C C . GLN A 1 112 ? 4.886 0.223 -20.566 1.00 91.06 112 GLN A C 1
ATOM 879 O O . GLN A 1 112 ? 5.068 -0.491 -19.581 1.00 91.06 112 GLN A O 1
ATOM 884 N N . ARG A 1 113 ? 5.907 0.873 -21.144 1.00 91.06 113 ARG A N 1
ATOM 885 C CA . ARG A 1 113 ? 7.312 0.746 -20.705 1.00 91.06 113 ARG A CA 1
ATOM 886 C C . ARG A 1 113 ? 7.592 1.371 -19.332 1.00 91.06 113 ARG A C 1
ATOM 888 O O . ARG A 1 113 ? 8.598 1.043 -18.701 1.00 91.06 113 ARG A O 1
ATOM 895 N N . VAL A 1 114 ? 6.750 2.300 -18.888 1.00 93.31 114 VAL A N 1
ATOM 896 C CA . VAL A 1 114 ? 6.783 2.862 -17.534 1.00 93.31 114 VAL A CA 1
ATOM 897 C C . VAL A 1 114 ? 6.063 1.931 -16.561 1.00 93.31 114 VAL A C 1
ATOM 899 O O . VAL A 1 114 ? 6.652 1.581 -15.543 1.00 93.31 114 VAL A O 1
ATOM 902 N N . LEU A 1 115 ? 4.858 1.456 -16.896 1.00 93.44 115 LEU A N 1
ATOM 903 C CA . LEU A 1 115 ? 4.098 0.515 -16.067 1.00 93.44 115 LEU A CA 1
ATOM 904 C C . LEU A 1 115 ? 4.870 -0.781 -15.795 1.00 93.44 115 LEU A C 1
ATOM 906 O O . LEU A 1 115 ? 4.937 -1.191 -14.643 1.00 93.44 115 LEU A O 1
ATOM 910 N N . SER A 1 116 ? 5.547 -1.375 -16.785 1.00 91.88 116 SER A N 1
ATOM 911 C CA . SER A 1 116 ? 6.346 -2.591 -16.553 1.00 91.88 116 SER A CA 1
ATOM 912 C C . SER A 1 116 ? 7.498 -2.380 -15.560 1.00 91.88 116 SER A C 1
ATOM 914 O O . SER A 1 116 ? 7.781 -3.253 -14.742 1.00 91.88 116 SER A O 1
ATOM 916 N N . LYS A 1 117 ? 8.127 -1.197 -15.559 1.00 92.19 117 LYS A N 1
ATOM 917 C CA . LYS A 1 117 ? 9.159 -0.828 -14.572 1.00 92.19 117 LYS A CA 1
ATOM 918 C C . LYS A 1 117 ? 8.579 -0.566 -13.186 1.00 92.19 117 LYS A C 1
ATOM 920 O O . LYS A 1 117 ? 9.258 -0.832 -12.198 1.00 92.19 117 LYS A O 1
ATOM 925 N N . ILE A 1 118 ? 7.353 -0.048 -13.115 1.00 96.38 118 ILE A N 1
ATOM 926 C CA . ILE A 1 118 ? 6.637 0.130 -11.851 1.00 96.38 118 ILE A CA 1
ATOM 927 C C . ILE A 1 118 ? 6.250 -1.243 -11.280 1.00 96.38 118 ILE A C 1
ATOM 929 O O . ILE A 1 118 ? 6.561 -1.499 -10.123 1.00 96.38 118 ILE A O 1
ATOM 933 N N . ALA A 1 119 ? 5.702 -2.155 -12.089 1.00 95.81 119 ALA A N 1
ATOM 934 C CA . ALA A 1 119 ? 5.345 -3.517 -11.680 1.00 95.81 119 ALA A CA 1
ATOM 935 C C . ALA A 1 119 ? 6.550 -4.293 -11.122 1.00 95.81 119 ALA A C 1
ATOM 937 O O . ALA A 1 119 ? 6.531 -4.731 -9.975 1.00 95.81 119 ALA A O 1
ATOM 938 N N . ILE A 1 120 ? 7.652 -4.369 -11.885 1.00 94.19 120 ILE A N 1
ATOM 939 C CA . ILE A 1 120 ? 8.910 -5.000 -11.438 1.00 94.19 120 ILE A CA 1
ATOM 940 C C . ILE A 1 120 ? 9.415 -4.345 -10.144 1.00 94.19 120 ILE A C 1
ATOM 942 O O . ILE A 1 120 ? 9.816 -5.035 -9.209 1.00 94.19 120 ILE A O 1
ATOM 946 N N . GLY A 1 121 ? 9.358 -3.014 -10.067 1.00 95.31 121 GLY A N 1
ATOM 947 C CA . GLY A 1 121 ? 9.727 -2.262 -8.875 1.00 95.31 121 GLY A CA 1
ATOM 948 C C . GLY A 1 121 ? 8.890 -2.614 -7.644 1.00 95.31 121 GLY A C 1
ATOM 949 O O . GLY A 1 121 ? 9.453 -2.823 -6.574 1.00 95.31 121 GLY A O 1
ATOM 950 N N . ILE A 1 122 ? 7.564 -2.693 -7.786 1.00 96.62 122 ILE A N 1
ATOM 951 C CA . ILE A 1 122 ? 6.626 -3.044 -6.711 1.00 96.62 122 ILE A CA 1
ATOM 952 C C . ILE A 1 122 ? 6.818 -4.496 -6.277 1.00 96.62 122 ILE A C 1
ATOM 954 O O . ILE A 1 122 ? 6.841 -4.774 -5.081 1.00 96.62 122 ILE A O 1
ATOM 958 N N . HIS A 1 123 ? 7.019 -5.419 -7.216 1.00 96.12 123 HIS A N 1
ATOM 959 C CA . HIS A 1 123 ? 7.277 -6.820 -6.891 1.00 96.12 123 HIS A CA 1
ATOM 960 C C . HIS A 1 123 ? 8.562 -6.971 -6.067 1.00 96.12 123 HIS A C 1
ATOM 962 O O . HIS A 1 123 ? 8.552 -7.652 -5.045 1.00 96.12 123 HIS A O 1
ATOM 968 N N . VAL A 1 124 ? 9.635 -6.256 -6.416 1.00 95.19 124 VAL A N 1
ATOM 969 C CA . VAL A 1 124 ? 10.861 -6.215 -5.600 1.00 95.19 124 VAL A CA 1
ATOM 970 C C . VAL A 1 124 ? 10.629 -5.549 -4.238 1.00 95.19 124 VAL A C 1
ATOM 972 O O . VAL A 1 124 ? 11.012 -6.109 -3.215 1.00 95.19 124 VAL A O 1
ATOM 975 N N . ALA A 1 125 ? 10.039 -4.351 -4.216 1.00 95.25 125 ALA A N 1
ATOM 976 C CA . ALA A 1 125 ? 10.023 -3.486 -3.033 1.00 95.25 125 ALA A CA 1
ATOM 977 C C . ALA A 1 125 ? 8.917 -3.822 -2.020 1.00 95.25 125 ALA A C 1
ATOM 979 O O . ALA A 1 125 ? 9.105 -3.628 -0.824 1.00 95.25 125 ALA A O 1
ATOM 980 N N . LEU A 1 126 ? 7.761 -4.306 -2.488 1.00 95.25 126 LEU A N 1
ATOM 981 C CA . LEU A 1 126 ? 6.616 -4.654 -1.641 1.00 95.25 126 LEU A CA 1
ATOM 982 C C . LEU A 1 126 ? 6.487 -6.161 -1.432 1.00 95.25 126 LEU A C 1
ATOM 984 O O . LEU A 1 126 ? 6.174 -6.581 -0.320 1.00 95.25 126 LEU A O 1
ATOM 988 N N . LEU A 1 127 ? 6.738 -6.976 -2.464 1.00 95.06 127 LEU A N 1
ATOM 989 C CA . LEU A 1 127 ? 6.526 -8.432 -2.421 1.00 95.06 127 LEU A CA 1
ATOM 990 C C . LEU A 1 127 ? 7.809 -9.247 -2.163 1.00 95.06 127 LEU A C 1
ATOM 992 O O . LEU A 1 127 ? 7.725 -10.456 -1.980 1.00 95.06 127 LEU A O 1
ATOM 996 N N . ASN A 1 128 ? 8.981 -8.603 -2.081 1.00 93.19 128 ASN A N 1
ATOM 997 C CA . ASN A 1 128 ? 10.310 -9.236 -1.994 1.00 93.19 128 ASN A CA 1
ATOM 998 C C . ASN A 1 128 ? 10.629 -10.203 -3.157 1.00 93.19 128 ASN A C 1
ATOM 1000 O O . ASN A 1 128 ? 11.414 -11.139 -2.988 1.00 93.19 128 ASN A O 1
ATOM 1004 N N . ALA A 1 129 ? 10.049 -9.986 -4.340 1.00 93.19 129 ALA A N 1
ATOM 1005 C CA . ALA A 1 129 ? 10.328 -10.803 -5.516 1.00 93.19 129 ALA A CA 1
ATOM 1006 C C . ALA A 1 129 ? 11.817 -10.734 -5.898 1.00 93.19 129 ALA A C 1
ATOM 1008 O O . ALA A 1 129 ? 12.434 -9.662 -5.913 1.00 93.19 129 ALA A O 1
ATOM 1009 N N . LYS A 1 130 ? 12.399 -11.892 -6.220 1.00 92.06 130 LYS A N 1
ATOM 1010 C CA . LYS A 1 130 ? 13.818 -12.007 -6.567 1.00 92.06 130 LYS A CA 1
ATOM 1011 C C . LYS A 1 130 ? 14.103 -11.393 -7.941 1.00 92.06 130 LYS A C 1
ATOM 1013 O O . LYS A 1 130 ? 13.288 -11.467 -8.861 1.00 92.06 130 LYS A O 1
ATOM 1018 N N . ILE A 1 131 ? 15.292 -10.811 -8.083 1.00 89.75 131 ILE A N 1
ATOM 1019 C CA . ILE A 1 131 ? 15.767 -10.166 -9.314 1.00 89.75 131 ILE A CA 1
ATOM 1020 C C . ILE A 1 131 ? 16.781 -11.092 -9.982 1.00 89.75 131 ILE A C 1
ATOM 1022 O O . ILE A 1 131 ? 17.747 -11.512 -9.341 1.00 89.75 131 ILE A O 1
ATOM 1026 N N . SER A 1 132 ? 16.615 -11.351 -11.278 1.00 86.44 132 SER A N 1
ATOM 1027 C CA . SER A 1 132 ? 17.602 -12.092 -12.061 1.00 86.44 132 SER A CA 1
ATOM 1028 C C . SER A 1 132 ? 18.929 -11.326 -12.098 1.00 86.44 132 SER A C 1
ATOM 1030 O O . SER A 1 132 ? 18.967 -10.148 -12.451 1.00 86.44 132 SER A O 1
ATOM 1032 N N . GLN A 1 133 ? 20.044 -11.982 -11.767 1.00 78.25 133 GLN A N 1
ATOM 1033 C CA . GLN A 1 133 ? 21.364 -11.330 -11.676 1.00 78.25 133 GLN A CA 1
ATOM 1034 C C . GLN A 1 133 ? 22.020 -11.034 -13.044 1.00 78.25 133 GLN A C 1
ATOM 1036 O O . GLN A 1 133 ? 23.203 -10.695 -13.106 1.00 78.25 133 GLN A O 1
ATOM 1041 N N . LYS A 1 134 ? 21.280 -11.167 -14.153 1.00 79.62 134 LYS A N 1
ATOM 1042 C CA . LYS A 1 134 ? 21.800 -10.973 -15.514 1.00 79.62 134 LYS A CA 1
ATOM 1043 C C . LYS A 1 134 ? 22.280 -9.522 -15.712 1.00 79.62 134 LYS A C 1
ATOM 1045 O O . LYS A 1 134 ? 21.522 -8.584 -15.456 1.00 79.62 134 LYS A O 1
ATOM 1050 N N . PRO A 1 135 ? 23.523 -9.293 -16.171 1.00 71.75 135 PRO A N 1
ATOM 1051 C CA . PRO A 1 135 ? 24.050 -7.943 -16.325 1.00 71.75 135 PRO A CA 1
ATOM 1052 C C . PRO A 1 135 ? 23.347 -7.200 -17.469 1.00 71.75 135 PRO A C 1
ATOM 1054 O O . PRO A 1 135 ? 23.326 -7.666 -18.604 1.00 71.75 135 PRO A O 1
ATOM 1057 N N . GLY A 1 136 ? 22.816 -6.012 -17.169 1.00 74.06 136 GLY A N 1
ATOM 1058 C CA . GLY A 1 136 ? 22.268 -5.071 -18.154 1.00 74.06 136 GLY A CA 1
ATOM 1059 C C . GLY A 1 136 ? 20.783 -4.746 -17.980 1.00 74.06 136 GLY A C 1
ATOM 1060 O O . GLY A 1 136 ? 20.389 -3.615 -18.261 1.00 74.06 136 GLY A O 1
ATOM 1061 N N . GLU A 1 137 ? 19.972 -5.667 -17.452 1.00 80.19 137 GLU A N 1
ATOM 1062 C CA . GLU A 1 137 ? 18.518 -5.482 -17.353 1.00 80.19 137 GLU A CA 1
ATOM 1063 C C . GLU A 1 137 ? 17.957 -5.937 -15.999 1.00 80.19 137 GLU A C 1
ATOM 1065 O O . GLU A 1 137 ? 18.358 -6.961 -15.456 1.00 80.19 137 GLU A O 1
ATOM 1070 N N . ILE A 1 138 ? 17.019 -5.164 -15.442 1.00 81.62 138 ILE A N 1
ATOM 1071 C CA . ILE A 1 138 ? 16.312 -5.520 -14.206 1.00 81.62 138 ILE A CA 1
ATOM 1072 C C . ILE A 1 138 ? 15.069 -6.319 -14.599 1.00 81.62 138 ILE A C 1
ATOM 1074 O O . ILE A 1 138 ? 14.044 -5.737 -14.951 1.00 81.62 138 ILE A O 1
ATOM 1078 N N . GLN A 1 139 ? 15.178 -7.643 -14.540 1.00 86.50 139 GLN A N 1
ATOM 1079 C CA . GLN A 1 139 ? 14.072 -8.583 -14.727 1.00 86.50 139 GLN A CA 1
ATOM 1080 C C . GLN A 1 139 ? 13.857 -9.379 -13.434 1.00 86.50 139 GLN A C 1
ATOM 1082 O O . GLN A 1 139 ? 14.810 -9.640 -12.696 1.00 86.50 139 GLN A O 1
ATOM 1087 N N . LEU A 1 140 ? 12.612 -9.768 -13.157 1.00 86.88 140 LEU A N 1
ATOM 1088 C CA . LEU A 1 140 ? 12.313 -10.705 -12.070 1.00 86.88 140 LEU A CA 1
ATOM 1089 C C . LEU A 1 140 ? 12.872 -12.093 -12.414 1.00 86.88 140 LEU A C 1
ATOM 1091 O O . LEU A 1 140 ? 13.005 -12.437 -13.588 1.00 86.88 140 LEU A O 1
ATOM 1095 N N . GLU A 1 141 ? 13.216 -12.878 -11.396 1.00 84.44 141 GLU A N 1
ATOM 1096 C CA . GLU A 1 141 ? 13.610 -14.282 -11.576 1.00 84.44 141 GLU A CA 1
ATOM 1097 C C . GLU A 1 141 ? 12.418 -15.126 -12.057 1.00 84.44 141 GLU A C 1
ATOM 1099 O O . GLU A 1 141 ? 12.552 -15.909 -12.994 1.00 84.44 141 GLU A O 1
ATOM 1104 N N . GLU A 1 142 ? 11.235 -14.865 -11.494 1.00 85.00 142 GLU A N 1
ATOM 1105 C CA . GLU A 1 142 ? 9.959 -15.467 -11.880 1.00 85.00 142 GLU A CA 1
ATOM 1106 C C . GLU A 1 142 ? 8.942 -14.358 -12.228 1.00 85.00 142 GLU A C 1
ATOM 1108 O O . GLU A 1 142 ? 8.779 -13.401 -11.462 1.00 85.00 142 GLU A O 1
ATOM 1113 N N . PRO A 1 143 ? 8.256 -14.424 -13.386 1.00 82.19 143 PRO A N 1
ATOM 1114 C CA . PRO A 1 143 ? 7.277 -13.417 -13.773 1.00 82.19 143 PRO A CA 1
ATOM 1115 C C . PRO A 1 143 ? 5.949 -13.643 -13.040 1.00 82.19 143 PRO A C 1
ATOM 1117 O O . PRO A 1 143 ? 5.172 -14.524 -13.399 1.00 82.19 143 PRO A O 1
ATOM 1120 N N . MET A 1 144 ? 5.660 -12.801 -12.049 1.00 86.06 144 MET A N 1
ATOM 1121 C CA . MET A 1 144 ? 4.375 -12.781 -11.339 1.00 86.06 144 MET A CA 1
ATOM 1122 C C . MET A 1 144 ? 3.257 -12.305 -12.285 1.00 86.06 144 MET A C 1
ATOM 1124 O O . MET A 1 144 ? 3.088 -11.104 -12.496 1.00 86.06 144 MET A O 1
ATOM 1128 N N . ARG A 1 145 ? 2.547 -13.251 -12.915 1.00 83.25 145 ARG A N 1
ATOM 1129 C CA . ARG A 1 145 ? 1.470 -12.985 -13.894 1.00 83.25 145 ARG A CA 1
ATOM 1130 C C . ARG A 1 145 ? 0.100 -12.772 -13.254 1.00 83.25 145 ARG A C 1
ATOM 1132 O O . ARG A 1 145 ? -0.716 -12.033 -13.800 1.00 83.25 145 ARG A O 1
ATOM 1139 N N . GLU A 1 146 ? -0.123 -13.431 -12.124 1.00 91.12 146 GLU A N 1
ATOM 1140 C CA . GLU A 1 146 ? -1.398 -13.532 -11.417 1.00 91.12 146 GLU A CA 1
ATOM 1141 C C . GLU A 1 146 ? -1.223 -13.066 -9.967 1.00 91.12 146 GLU A C 1
ATOM 1143 O O . GLU A 1 146 ? -0.148 -13.201 -9.371 1.00 91.12 146 GLU A O 1
ATOM 1148 N N . ALA A 1 147 ? -2.280 -12.484 -9.402 1.00 95.12 147 ALA A N 1
ATOM 1149 C CA . ALA A 1 147 ? -2.303 -12.070 -8.007 1.00 95.12 147 ALA A CA 1
ATOM 1150 C C . ALA A 1 147 ? -2.727 -13.243 -7.117 1.00 95.12 147 ALA A C 1
ATOM 1152 O O . ALA A 1 147 ? -3.663 -13.965 -7.445 1.00 95.12 147 ALA A O 1
ATOM 1153 N N . THR A 1 148 ? -2.079 -13.392 -5.963 1.00 96.38 148 THR A N 1
ATOM 1154 C CA . THR A 1 148 ? -2.536 -14.294 -4.895 1.00 96.38 148 THR A CA 1
ATOM 1155 C C . THR A 1 148 ? -3.067 -13.458 -3.737 1.00 96.38 148 THR A C 1
ATOM 1157 O O . THR A 1 148 ? -2.679 -12.295 -3.579 1.00 96.38 148 THR A O 1
ATOM 1160 N N . VAL A 1 149 ? -3.909 -14.057 -2.892 1.00 96.19 149 VAL A N 1
ATOM 1161 C CA . VAL A 1 149 ? -4.424 -13.409 -1.675 1.00 96.19 149 VAL A CA 1
ATOM 1162 C C . VAL A 1 149 ? -3.275 -12.861 -0.816 1.00 96.19 149 VAL A C 1
ATOM 1164 O O . VAL A 1 149 ? -3.332 -11.712 -0.385 1.00 96.19 149 VAL A O 1
ATOM 1167 N N . GLU A 1 150 ? -2.183 -13.616 -0.655 1.00 96.06 150 GLU A N 1
ATOM 1168 C CA . GLU A 1 150 ? -0.991 -13.172 0.083 1.00 96.06 150 GLU A CA 1
ATOM 1169 C C . GLU A 1 150 ? -0.347 -11.914 -0.515 1.00 96.06 150 GLU A C 1
ATOM 1171 O O . GLU A 1 150 ? -0.021 -10.979 0.219 1.00 96.06 150 GLU A O 1
ATOM 1176 N N . HIS A 1 151 ? -0.179 -11.850 -1.842 1.00 96.25 151 HIS A N 1
ATOM 1177 C CA . HIS A 1 151 ? 0.401 -10.678 -2.504 1.00 96.25 151 HIS A CA 1
ATOM 1178 C C . HIS A 1 151 ? -0.484 -9.435 -2.332 1.00 96.25 151 HIS A C 1
ATOM 1180 O O . HIS A 1 151 ? 0.022 -8.344 -2.061 1.00 96.25 151 HIS A O 1
ATOM 1186 N N . VAL A 1 152 ? -1.805 -9.602 -2.434 1.00 97.62 152 VAL A N 1
ATOM 1187 C CA . VAL A 1 152 ? -2.785 -8.520 -2.266 1.00 97.62 152 VAL A CA 1
ATOM 1188 C C . VAL A 1 152 ? -2.821 -8.034 -0.813 1.00 97.62 152 VAL A C 1
ATOM 1190 O O . VAL A 1 152 ? -2.670 -6.835 -0.573 1.00 97.62 152 VAL A O 1
ATOM 1193 N N . GLN A 1 153 ? -2.907 -8.944 0.165 1.00 96.94 153 GLN A N 1
ATOM 1194 C CA . GLN A 1 153 ? -2.802 -8.621 1.596 1.00 96.94 153 GLN A CA 1
ATOM 1195 C C . GLN A 1 153 ? -1.490 -7.904 1.929 1.00 96.94 153 GLN A C 1
ATOM 1197 O O . GLN A 1 153 ? -1.466 -6.980 2.739 1.00 96.94 153 GLN A O 1
ATOM 1202 N N . ARG A 1 154 ? -0.378 -8.307 1.308 1.00 97.31 154 ARG A N 1
ATOM 1203 C CA . ARG A 1 154 ? 0.939 -7.710 1.540 1.00 97.31 154 ARG A CA 1
ATOM 1204 C C . ARG A 1 154 ? 1.045 -6.283 0.996 1.00 97.31 154 ARG A C 1
ATOM 1206 O O . ARG A 1 154 ? 1.590 -5.419 1.683 1.00 97.31 154 ARG A O 1
ATOM 1213 N N . ILE A 1 155 ? 0.475 -6.014 -0.181 1.00 97.56 155 ILE A N 1
ATOM 1214 C CA . ILE A 1 155 ? 0.334 -4.649 -0.718 1.00 97.56 155 ILE A CA 1
ATOM 1215 C C . ILE A 1 155 ? -0.577 -3.811 0.191 1.00 97.56 155 ILE A C 1
ATOM 1217 O O . ILE A 1 155 ? -0.224 -2.681 0.523 1.00 97.56 155 ILE A O 1
ATOM 1221 N N . TYR A 1 156 ? -1.698 -4.373 0.651 1.00 97.62 156 TYR A N 1
ATOM 1222 C CA . TYR A 1 156 ? -2.644 -3.696 1.541 1.00 97.62 156 TYR A CA 1
ATOM 1223 C C . TYR A 1 156 ? -2.039 -3.325 2.903 1.00 97.62 156 TYR A C 1
ATOM 1225 O O . TYR A 1 156 ? -2.113 -2.167 3.306 1.00 97.62 156 TYR A O 1
ATOM 1233 N N . ARG A 1 157 ? -1.346 -4.254 3.576 1.00 96.56 157 ARG A N 1
ATOM 1234 C CA . ARG A 1 157 ? -0.653 -3.985 4.851 1.00 96.56 157 ARG A CA 1
ATOM 1235 C C . ARG A 1 157 ? 0.380 -2.864 4.719 1.00 96.56 157 ARG A C 1
ATOM 1237 O O . ARG A 1 157 ? 0.477 -2.018 5.605 1.00 96.56 157 ARG A O 1
ATOM 1244 N N . GLN A 1 158 ? 1.125 -2.808 3.611 1.00 97.25 158 GLN A N 1
ATOM 1245 C CA . GLN A 1 158 ? 2.049 -1.695 3.377 1.00 97.25 158 GLN A CA 1
ATOM 1246 C C . GLN A 1 158 ? 1.310 -0.390 3.016 1.00 97.25 158 GLN A C 1
ATOM 1248 O O . GLN A 1 158 ? 1.748 0.674 3.443 1.00 97.25 158 GLN A O 1
ATOM 1253 N N . PHE A 1 159 ? 0.181 -0.442 2.299 1.00 97.31 159 PHE A N 1
ATOM 1254 C CA . PHE A 1 159 ? -0.667 0.731 2.049 1.00 97.31 159 PHE A CA 1
ATOM 1255 C C . PHE A 1 159 ? -1.174 1.345 3.364 1.00 97.31 159 PHE A C 1
ATOM 1257 O O . PHE A 1 159 ? -0.957 2.532 3.598 1.00 97.31 159 PHE A O 1
ATOM 1264 N N . LEU A 1 160 ? -1.734 0.531 4.269 1.00 95.69 160 LEU A N 1
ATOM 1265 C CA . LEU A 1 160 ? -2.127 0.970 5.615 1.00 95.69 160 LEU A CA 1
ATOM 1266 C C . LEU A 1 160 ? -0.941 1.543 6.403 1.00 95.69 160 LEU A C 1
ATOM 1268 O O . LEU A 1 160 ? -1.064 2.596 7.021 1.00 95.69 160 LEU A O 1
ATOM 1272 N N . ARG A 1 161 ? 0.238 0.912 6.329 1.00 96.00 161 ARG A N 1
ATOM 1273 C CA . ARG A 1 161 ? 1.464 1.433 6.956 1.00 96.00 161 ARG A CA 1
ATOM 1274 C C . ARG A 1 161 ? 1.871 2.805 6.406 1.00 96.00 161 ARG A C 1
ATOM 1276 O O . ARG A 1 161 ? 2.357 3.634 7.168 1.00 96.00 161 ARG A O 1
ATOM 1283 N N . PHE A 1 162 ? 1.671 3.074 5.115 1.00 95.69 162 PHE A N 1
ATOM 1284 C CA . PHE A 1 162 ? 1.890 4.413 4.565 1.00 95.69 162 PHE A CA 1
ATOM 1285 C C . PHE A 1 162 ? 0.838 5.422 5.043 1.00 95.69 162 PHE A C 1
ATOM 1287 O O . PHE A 1 162 ? 1.199 6.568 5.285 1.00 95.69 162 PHE A O 1
ATOM 1294 N N . LYS A 1 163 ? -0.426 5.013 5.230 1.00 94.25 163 LYS A N 1
ATOM 1295 C CA . LYS A 1 163 ? -1.469 5.871 5.822 1.00 94.25 163 LYS A CA 1
ATOM 1296 C C . LYS A 1 163 ? -1.183 6.202 7.293 1.00 94.25 163 LYS A C 1
ATOM 1298 O O . LYS A 1 163 ? -1.313 7.361 7.666 1.00 94.25 163 LYS A O 1
ATOM 1303 N N . ALA A 1 164 ? -0.686 5.250 8.086 1.00 92.12 164 ALA A N 1
ATOM 1304 C CA . ALA A 1 164 ? -0.209 5.515 9.448 1.00 92.12 164 ALA A CA 1
ATOM 1305 C C . ALA A 1 164 ? 0.946 6.539 9.461 1.00 92.12 164 ALA A C 1
ATOM 1307 O O . ALA A 1 164 ? 0.900 7.534 10.175 1.00 92.12 164 ALA A O 1
ATOM 1308 N N . LEU A 1 165 ? 1.923 6.394 8.558 1.00 92.12 165 LEU A N 1
ATOM 1309 C CA . LEU A 1 165 ? 2.994 7.386 8.389 1.00 92.12 165 LEU A CA 1
ATOM 1310 C C . LEU A 1 165 ? 2.498 8.768 7.905 1.00 92.12 165 LEU A C 1
ATOM 1312 O O . LEU A 1 165 ? 3.260 9.732 7.966 1.00 92.12 165 LEU A O 1
ATOM 1316 N N . GLU A 1 166 ? 1.256 8.895 7.422 1.00 91.44 166 GLU A N 1
ATOM 1317 C CA . GLU A 1 166 ? 0.619 10.187 7.132 1.00 91.44 166 GLU A CA 1
ATOM 1318 C C . GLU A 1 166 ? -0.054 10.794 8.363 1.00 91.44 166 GLU A C 1
ATOM 1320 O O . GLU A 1 166 ? 0.105 11.997 8.574 1.00 91.44 166 GLU A O 1
ATOM 1325 N N . SER A 1 167 ? -0.741 9.994 9.188 1.00 88.44 167 SER A N 1
ATOM 1326 C CA . SER A 1 167 ? -1.296 10.465 10.465 1.00 88.44 167 SER A CA 1
ATOM 1327 C C . SER A 1 167 ? -0.195 10.871 11.443 1.00 88.44 167 SER A C 1
ATOM 1329 O O . SER A 1 167 ? -0.283 11.946 12.027 1.00 88.44 167 SER A O 1
ATOM 1331 N N . ASP A 1 168 ? 0.885 10.090 11.545 1.00 89.00 168 ASP A N 1
ATOM 1332 C CA . ASP A 1 168 ? 2.016 10.379 12.438 1.00 89.00 168 ASP A CA 1
ATOM 1333 C C . ASP A 1 168 ? 2.656 11.736 12.098 1.00 89.00 168 ASP A C 1
ATOM 1335 O O . ASP A 1 168 ? 2.905 12.565 12.972 1.00 89.00 168 ASP A O 1
ATOM 1339 N N . ARG A 1 169 ? 2.860 12.002 10.799 1.00 87.69 169 ARG A N 1
ATOM 1340 C CA . ARG A 1 169 ? 3.419 13.268 10.292 1.00 87.69 169 ARG A CA 1
ATOM 1341 C C . ARG A 1 169 ? 2.452 14.442 10.416 1.00 87.69 169 ARG A C 1
ATOM 1343 O O . ARG A 1 169 ? 2.901 15.572 10.588 1.00 87.69 169 ARG A O 1
ATOM 1350 N N . ALA A 1 170 ? 1.146 14.201 10.302 1.00 86.94 170 ALA A N 1
ATOM 1351 C CA . ALA A 1 170 ? 0.136 15.228 10.535 1.00 86.94 170 ALA A CA 1
ATOM 1352 C C . ALA A 1 170 ? 0.103 15.627 12.018 1.00 86.94 170 ALA A C 1
ATOM 1354 O O . ALA A 1 170 ? 0.167 16.816 12.319 1.00 86.94 170 ALA A O 1
ATOM 1355 N N . ALA A 1 171 ? 0.110 14.650 12.929 1.00 87.12 171 ALA A N 1
ATOM 1356 C CA . ALA A 1 171 ? 0.168 14.874 14.370 1.00 87.12 171 ALA A CA 1
ATOM 1357 C C . ALA A 1 171 ? 1.478 15.560 14.804 1.00 87.12 171 ALA A C 1
ATOM 1359 O O . ALA A 1 171 ? 1.440 16.510 15.583 1.00 87.12 171 ALA A O 1
ATOM 1360 N N . GLU A 1 172 ? 2.631 15.156 14.255 1.00 88.44 172 GLU A N 1
ATOM 1361 C CA . GLU A 1 172 ? 3.918 15.832 14.488 1.00 88.44 172 GLU A CA 1
ATOM 1362 C C . GLU A 1 172 ? 3.876 17.299 14.022 1.00 88.44 172 GLU A C 1
ATOM 1364 O O . GLU A 1 172 ? 4.284 18.196 14.760 1.00 88.44 172 GLU A O 1
ATOM 1369 N N . ALA A 1 173 ? 3.327 17.574 12.833 1.00 87.12 173 ALA A N 1
ATOM 1370 C CA . ALA A 1 173 ? 3.193 18.935 12.316 1.00 87.12 173 ALA A CA 1
ATOM 1371 C C . ALA A 1 173 ? 2.209 19.793 13.136 1.00 87.12 173 ALA A C 1
ATOM 1373 O O . ALA A 1 173 ? 2.502 20.958 13.408 1.00 87.12 173 ALA A O 1
ATOM 1374 N N . GLN A 1 174 ? 1.076 19.227 13.568 1.00 86.00 174 GLN A N 1
ATOM 1375 C CA . GLN A 1 174 ? 0.119 19.882 14.469 1.00 86.00 174 GLN A CA 1
ATOM 1376 C C . GLN A 1 174 ? 0.770 20.205 15.825 1.00 86.00 174 GLN A C 1
ATOM 1378 O O . GLN A 1 174 ? 0.666 21.338 16.295 1.00 86.00 174 GLN A O 1
ATOM 1383 N N . TYR A 1 175 ? 1.499 19.257 16.420 1.00 89.69 175 TYR A N 1
ATOM 1384 C CA . TYR A 1 175 ? 2.221 19.454 17.679 1.00 89.69 175 TYR A CA 1
ATOM 1385 C C . TYR A 1 175 ? 3.294 20.546 17.562 1.00 89.69 175 TYR A C 1
ATOM 1387 O O . TYR A 1 175 ? 3.333 21.464 18.378 1.00 89.69 175 TYR A O 1
ATOM 1395 N N . LEU A 1 176 ? 4.128 20.511 16.516 1.00 91.69 176 LEU A N 1
ATOM 1396 C CA . LEU A 1 176 ? 5.137 21.547 16.271 1.00 91.69 176 LEU A CA 1
ATOM 1397 C C . LEU A 1 176 ? 4.505 22.927 16.027 1.00 91.69 176 LEU A C 1
ATOM 1399 O O . LEU A 1 176 ? 5.060 23.938 16.460 1.00 91.69 176 LEU A O 1
ATOM 1403 N N . HIS A 1 177 ? 3.333 22.987 15.388 1.00 87.88 177 HIS A N 1
ATOM 1404 C CA . HIS A 1 177 ? 2.587 24.233 15.224 1.00 87.88 177 HIS A CA 1
ATOM 1405 C C . HIS A 1 177 ? 2.043 24.762 16.561 1.00 87.88 177 HIS A C 1
ATOM 1407 O O . HIS A 1 177 ? 2.219 25.946 16.842 1.00 87.88 177 HIS A O 1
ATOM 1413 N N . GLN A 1 178 ? 1.466 23.904 17.409 1.00 88.50 178 GLN A N 1
ATOM 1414 C CA . GLN A 1 178 ? 1.021 24.271 18.759 1.00 88.50 178 GLN A CA 1
ATOM 1415 C C . GLN A 1 178 ? 2.188 24.759 19.629 1.00 88.50 178 GLN A C 1
ATOM 1417 O O . GLN A 1 178 ? 2.085 25.812 20.252 1.00 88.50 178 GLN A O 1
ATOM 1422 N N . VAL A 1 179 ? 3.326 24.054 19.620 1.00 90.56 179 VAL A N 1
ATOM 1423 C CA . VAL A 1 179 ? 4.547 24.474 20.331 1.00 90.56 179 VAL A CA 1
ATOM 1424 C C . VAL A 1 179 ? 5.033 25.839 19.837 1.00 90.56 179 VAL A C 1
ATOM 1426 O O . VAL A 1 179 ? 5.404 26.676 20.657 1.00 90.56 179 VAL A O 1
ATOM 1429 N N . LYS A 1 180 ? 4.978 26.104 18.523 1.00 91.00 180 LYS A N 1
ATOM 1430 C CA . LYS A 1 180 ? 5.319 27.417 17.956 1.00 91.00 180 LYS A CA 1
ATOM 1431 C C . LYS A 1 180 ? 4.354 28.515 18.422 1.00 91.00 180 LYS A C 1
ATOM 1433 O O . LYS A 1 180 ? 4.829 29.547 18.877 1.00 91.00 180 LYS A O 1
ATOM 1438 N N . LEU A 1 181 ? 3.038 28.287 18.371 1.00 88.75 181 LEU A N 1
ATOM 1439 C CA . LEU A 1 181 ? 2.033 29.254 18.839 1.00 88.75 181 LEU A CA 1
ATOM 1440 C C . LEU A 1 181 ? 2.191 29.569 20.333 1.00 88.75 181 LEU A C 1
ATOM 1442 O O . LEU A 1 181 ? 2.116 30.729 20.729 1.00 88.75 181 LEU A O 1
ATOM 1446 N N . VAL A 1 182 ? 2.474 28.556 21.160 1.00 87.94 182 VAL A N 1
ATOM 1447 C CA . VAL A 1 182 ? 2.797 28.754 22.580 1.00 87.94 182 VAL A CA 1
ATOM 1448 C C . VAL A 1 182 ? 4.087 29.562 22.728 1.00 87.94 182 VAL A C 1
ATOM 1450 O O . VAL A 1 182 ? 4.105 30.525 23.486 1.00 87.94 182 VAL A O 1
ATOM 1453 N N . GLN A 1 183 ? 5.154 29.235 21.994 1.00 87.50 183 GLN A N 1
ATOM 1454 C CA . GLN A 1 183 ? 6.406 29.994 22.056 1.00 87.50 183 GLN A CA 1
ATOM 1455 C C . GLN A 1 183 ? 6.216 31.466 21.647 1.00 87.50 183 GLN A C 1
ATOM 1457 O O . GLN A 1 183 ? 6.753 32.351 22.309 1.00 87.50 183 GLN A O 1
ATOM 1462 N N . GLU A 1 184 ? 5.432 31.735 20.602 1.00 88.06 184 GLU A N 1
ATOM 1463 C CA . GLU A 1 184 ? 5.121 33.093 20.142 1.00 88.06 184 GLU A CA 1
ATOM 1464 C C . GLU A 1 184 ? 4.297 33.854 21.192 1.00 88.06 184 GLU A C 1
ATOM 1466 O O . GLU A 1 184 ? 4.724 34.922 21.627 1.00 88.06 184 GLU A O 1
ATOM 1471 N N . ALA A 1 185 ? 3.234 33.255 21.739 1.00 85.06 185 ALA A N 1
ATOM 1472 C CA . ALA A 1 185 ? 2.448 33.853 22.823 1.00 85.06 185 ALA A CA 1
ATOM 1473 C C . ALA A 1 185 ? 3.261 34.104 24.113 1.00 85.06 185 ALA A C 1
ATOM 1475 O O . ALA A 1 185 ? 2.974 35.046 24.853 1.00 85.06 185 ALA A O 1
ATOM 1476 N N . TRP A 1 186 ? 4.287 33.297 24.405 1.00 81.06 186 TRP A N 1
ATOM 1477 C CA . TRP A 1 186 ? 5.197 33.530 25.538 1.00 81.06 186 TRP A CA 1
ATOM 1478 C C . TRP A 1 186 ? 6.231 34.635 25.262 1.00 81.06 186 TRP A C 1
ATOM 1480 O O . TRP A 1 186 ? 6.673 35.288 26.205 1.00 81.06 186 TRP A O 1
ATOM 1490 N N . CYS A 1 187 ? 6.595 34.889 24.002 1.00 80.19 187 CYS A N 1
ATOM 1491 C CA . CYS A 1 187 ? 7.422 36.039 23.624 1.00 80.19 187 CYS A CA 1
ATOM 1492 C C . CYS A 1 187 ? 6.614 37.349 23.565 1.00 80.19 187 CYS A C 1
ATOM 1494 O O . CYS A 1 187 ? 7.109 38.398 23.982 1.00 80.19 187 CYS A O 1
ATOM 1496 N N . GLU A 1 188 ? 5.371 37.298 23.083 1.00 70.75 188 GLU A N 1
ATOM 1497 C CA . GLU A 1 188 ? 4.507 38.472 22.887 1.00 70.75 188 GLU A CA 1
ATOM 1498 C C . GLU A 1 188 ? 3.834 38.967 24.180 1.00 70.75 188 GLU A C 1
ATOM 1500 O O . GLU A 1 188 ? 3.452 40.134 24.258 1.00 70.75 188 GLU A O 1
ATOM 1505 N N . ASN A 1 189 ? 3.814 38.161 25.252 1.00 54.94 189 ASN A N 1
ATOM 1506 C CA . ASN A 1 189 ? 3.342 38.539 26.599 1.00 54.94 189 ASN A CA 1
ATOM 1507 C C . ASN A 1 189 ? 4.192 39.619 27.324 1.00 54.94 189 ASN A C 1
ATOM 1509 O O . ASN A 1 189 ? 4.148 39.758 28.545 1.00 54.94 189 ASN A O 1
ATOM 1513 N N . SER A 1 190 ? 4.933 40.434 26.570 1.00 53.78 190 SER A N 1
ATOM 1514 C CA . SER A 1 190 ? 5.522 41.699 27.030 1.00 53.78 190 SER A CA 1
ATOM 1515 C C . SER A 1 190 ? 4.528 42.880 26.981 1.00 53.78 190 SER A C 1
ATOM 1517 O O . SER A 1 190 ? 4.891 43.990 27.367 1.00 53.78 190 SER A O 1
ATOM 1519 N N . GLY A 1 191 ? 3.284 42.671 26.522 1.00 54.62 191 GLY A N 1
ATOM 1520 C CA . GLY A 1 191 ? 2.217 43.681 26.503 1.00 54.62 191 GLY A CA 1
ATOM 1521 C C . GLY A 1 191 ? 0.807 43.067 26.620 1.00 54.62 191 GLY A C 1
ATOM 1522 O O . GLY A 1 191 ? 0.522 42.093 25.928 1.00 54.62 191 GLY A O 1
ATOM 1523 N N . PRO A 1 192 ? -0.099 43.601 27.466 1.00 56.19 192 PRO A N 1
ATOM 1524 C CA . PRO A 1 192 ? -1.394 42.971 27.729 1.00 56.19 192 PRO A CA 1
ATOM 1525 C C . PRO A 1 192 ? -2.533 43.522 26.849 1.00 56.19 192 PRO A C 1
ATOM 1527 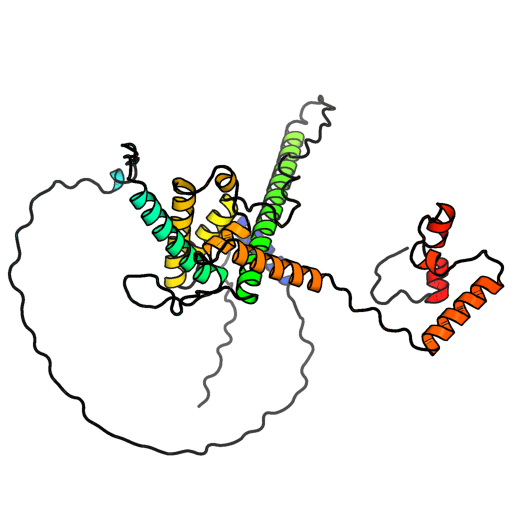O O . PRO A 1 192 ? -3.255 44.416 27.288 1.00 56.19 192 PRO A O 1
ATOM 1530 N N . GLN A 1 193 ? -2.750 42.973 25.643 1.00 53.78 193 GLN A N 1
ATOM 1531 C CA . GLN A 1 193 ? -4.049 43.075 24.941 1.00 53.78 193 GLN A CA 1
ATOM 1532 C C . GLN A 1 193 ? -4.158 42.174 23.694 1.00 53.78 193 GLN A C 1
ATOM 1534 O O . GLN A 1 193 ? -3.602 42.503 22.653 1.00 53.78 193 GLN A O 1
ATOM 1539 N N . ALA A 1 194 ? -4.941 41.092 23.794 1.00 49.25 194 ALA A N 1
ATOM 1540 C CA . ALA A 1 194 ? -5.814 40.542 22.741 1.00 49.25 194 ALA A CA 1
ATOM 1541 C C . ALA A 1 194 ? -6.482 39.260 23.272 1.00 49.25 194 ALA A C 1
ATOM 1543 O O . ALA A 1 194 ? -5.841 38.220 23.389 1.00 49.25 194 ALA A O 1
ATOM 1544 N N . ALA A 1 195 ? -7.768 39.329 23.612 1.00 56.41 195 ALA A N 1
ATOM 1545 C CA . ALA A 1 195 ? -8.576 38.143 23.889 1.00 56.41 195 ALA A CA 1
ATOM 1546 C C . ALA A 1 195 ? -9.516 37.881 22.704 1.00 56.41 195 ALA A C 1
ATOM 1548 O O . ALA A 1 195 ? -9.907 38.825 22.025 1.00 56.41 195 ALA A O 1
ATOM 1549 N N . GLN A 1 196 ? -9.927 36.621 22.539 1.00 54.12 196 GLN A N 1
ATOM 1550 C CA . GLN A 1 196 ? -11.032 36.190 21.672 1.00 54.12 196 GLN A CA 1
ATOM 1551 C C . GLN A 1 196 ? -10.869 36.454 20.163 1.00 54.12 196 GLN A C 1
ATOM 1553 O O . GLN A 1 196 ? -11.482 37.353 19.598 1.00 54.12 196 GLN A O 1
ATOM 1558 N N . ASP A 1 197 ? -10.207 35.517 19.487 1.00 48.69 197 ASP A N 1
ATOM 1559 C CA . ASP A 1 197 ? -10.852 34.866 18.341 1.00 48.69 197 ASP A CA 1
ATOM 1560 C C . ASP A 1 197 ? -10.681 33.348 18.509 1.00 48.69 197 ASP A C 1
ATOM 1562 O O . ASP A 1 197 ? -9.686 32.757 18.097 1.00 48.69 197 ASP A O 1
ATOM 1566 N N . ASP A 1 198 ? -11.620 32.726 19.229 1.00 50.16 198 ASP A N 1
ATOM 1567 C CA . ASP A 1 198 ? -11.568 31.302 19.607 1.00 50.16 198 ASP A CA 1
ATOM 1568 C C . ASP A 1 198 ? -12.072 30.391 18.466 1.00 50.16 198 ASP A C 1
ATOM 1570 O O . ASP A 1 198 ? -12.639 29.314 18.670 1.00 50.16 198 ASP A O 1
ATOM 1574 N N . SER A 1 199 ? -11.892 30.845 17.220 1.00 48.75 199 SER A N 1
ATOM 1575 C CA . SER A 1 199 ? -12.130 30.070 16.009 1.00 48.75 199 SER A CA 1
ATOM 1576 C C . SER A 1 199 ? -11.014 29.038 15.825 1.00 48.75 199 SER A C 1
ATOM 1578 O O . SER A 1 199 ? -10.156 29.140 14.948 1.00 48.75 199 SER A O 1
ATOM 1580 N N . PHE A 1 200 ? -11.056 27.995 16.663 1.00 50.62 200 PHE A N 1
ATOM 1581 C CA . PHE A 1 200 ? -10.268 26.769 16.523 1.00 50.62 200 PHE A CA 1
ATOM 1582 C C . PHE A 1 200 ? -10.511 26.165 15.130 1.00 50.62 200 PHE A C 1
ATOM 1584 O O . PHE A 1 200 ? -11.436 25.380 14.903 1.00 50.62 200 PHE A O 1
ATOM 1591 N N . SER A 1 201 ? -9.688 26.590 14.171 1.00 50.31 201 SER A N 1
ATOM 1592 C CA . SER A 1 201 ? -9.816 26.255 12.759 1.00 50.31 201 SER A CA 1
ATOM 1593 C C . SER A 1 201 ? -9.457 24.788 12.564 1.00 50.31 201 SER A C 1
ATOM 1595 O O . SER A 1 201 ? -8.297 24.434 12.340 1.00 50.31 201 SER A O 1
ATOM 1597 N N . ARG A 1 202 ? -10.469 23.923 12.718 1.00 48.50 202 ARG A N 1
ATOM 1598 C CA . ARG A 1 202 ? -10.402 22.487 12.432 1.00 48.50 202 ARG A CA 1
ATOM 1599 C C . ARG A 1 202 ? -9.809 22.343 11.040 1.00 48.50 202 ARG A C 1
ATOM 1601 O O . ARG A 1 202 ? -10.425 22.787 10.069 1.00 48.50 202 ARG A O 1
ATOM 1608 N N . ASN A 1 203 ? -8.596 21.801 10.949 1.00 54.53 203 ASN A N 1
ATOM 1609 C CA . ASN A 1 203 ? -7.837 21.884 9.712 1.00 54.53 203 ASN A CA 1
ATOM 1610 C C . ASN A 1 203 ? -8.637 21.152 8.623 1.00 54.53 203 ASN A C 1
ATOM 1612 O O . ASN A 1 203 ? -9.010 19.995 8.832 1.00 54.53 203 ASN A O 1
ATOM 1616 N N . PRO A 1 204 ? -8.890 21.760 7.444 1.00 51.53 204 PRO A N 1
ATOM 1617 C CA . PRO A 1 204 ? -9.618 21.086 6.362 1.00 51.53 204 PRO A CA 1
ATOM 1618 C C . PRO A 1 204 ? -8.980 19.747 5.954 1.00 51.53 204 PRO A C 1
ATOM 1620 O O . PRO A 1 204 ? -9.642 18.858 5.429 1.00 51.53 204 PRO A O 1
ATOM 1623 N N . TRP A 1 205 ? -7.689 19.597 6.253 1.00 51.56 205 TRP A N 1
ATOM 1624 C CA . TRP A 1 205 ? -6.871 18.406 6.060 1.00 51.56 205 TRP A CA 1
ATOM 1625 C C . TRP A 1 205 ? -7.199 17.227 6.984 1.00 51.56 205 TRP A C 1
ATOM 1627 O O . TRP A 1 205 ? -6.839 16.105 6.630 1.00 51.56 205 TRP A O 1
ATOM 1637 N N . ASP A 1 206 ? -7.841 17.459 8.134 1.00 54.72 206 ASP A N 1
ATOM 1638 C CA . ASP A 1 206 ? -8.031 16.446 9.181 1.00 54.72 206 ASP A CA 1
ATOM 1639 C C . ASP A 1 206 ? -9.111 15.419 8.792 1.00 54.72 206 ASP A C 1
ATOM 1641 O O . ASP A 1 206 ? -8.968 14.224 9.056 1.00 54.72 206 ASP A O 1
ATOM 1645 N N . SER A 1 207 ? -10.168 15.866 8.101 1.00 54.97 207 SER A N 1
ATOM 1646 C CA . SER A 1 207 ? -11.372 15.054 7.837 1.00 54.97 207 SER A CA 1
ATOM 1647 C C . SER A 1 207 ? -11.189 13.980 6.754 1.00 54.97 207 SER A C 1
ATOM 1649 O O . SER A 1 207 ? -11.935 13.006 6.730 1.00 54.97 207 SER A O 1
ATOM 1651 N N . GLU A 1 208 ? -10.195 14.109 5.867 1.00 54.34 208 GLU A N 1
ATOM 1652 C CA . GLU A 1 208 ? -9.865 13.047 4.899 1.00 54.34 208 GLU A CA 1
ATOM 1653 C C . GLU A 1 208 ? -8.886 12.002 5.461 1.00 54.34 208 GLU A C 1
ATOM 1655 O O . GLU A 1 208 ? -8.843 10.872 4.966 1.00 54.34 208 GLU A O 1
ATOM 1660 N N . SER A 1 209 ? -8.095 12.350 6.485 1.00 57.91 209 SER A N 1
ATOM 1661 C CA . SER A 1 209 ? -7.089 11.447 7.070 1.00 57.91 209 SER A CA 1
ATOM 1662 C C . SER A 1 209 ? -7.686 10.263 7.829 1.00 57.91 209 SER A C 1
ATOM 1664 O O . SER A 1 209 ? -7.043 9.217 7.891 1.00 57.91 209 SER A O 1
ATOM 1666 N N . GLU A 1 210 ? -8.892 10.406 8.386 1.00 68.19 210 GLU A N 1
ATOM 1667 C CA . GLU A 1 210 ? -9.533 9.381 9.224 1.00 68.19 210 GLU A CA 1
ATOM 1668 C C . GLU A 1 210 ? -9.920 8.112 8.440 1.00 68.19 210 GLU A C 1
ATOM 1670 O O . GLU A 1 210 ? -9.990 7.026 9.012 1.00 68.19 210 GLU A O 1
ATOM 1675 N N . ASN A 1 211 ? -10.136 8.205 7.121 1.00 84.38 211 ASN A N 1
ATOM 1676 C CA . ASN A 1 211 ? -10.490 7.047 6.301 1.00 84.38 211 ASN A CA 1
ATOM 1677 C C . ASN A 1 211 ? -9.225 6.250 5.895 1.00 84.38 211 ASN A C 1
ATOM 1679 O O . ASN A 1 211 ? -8.425 6.756 5.097 1.00 84.38 211 ASN A O 1
ATOM 1683 N N . PRO A 1 212 ? -9.049 4.984 6.333 1.00 83.81 212 PRO A N 1
ATOM 1684 C CA . PRO A 1 212 ? -7.854 4.184 6.032 1.00 83.81 212 PRO A CA 1
ATOM 1685 C C . PRO A 1 212 ? -7.731 3.775 4.554 1.00 83.81 212 PRO A C 1
ATOM 1687 O O . PRO A 1 212 ? -6.659 3.353 4.121 1.00 83.81 212 PRO A O 1
ATOM 1690 N N . LEU A 1 213 ? -8.804 3.908 3.766 1.00 89.00 213 LEU A N 1
ATOM 1691 C CA . LEU A 1 213 ? -8.831 3.661 2.320 1.00 89.00 213 LEU A CA 1
ATOM 1692 C C . LEU A 1 213 ? -8.743 4.956 1.486 1.00 89.00 213 LEU A C 1
ATOM 1694 O O . LEU A 1 213 ? -8.774 4.891 0.254 1.00 89.00 213 LEU A O 1
ATOM 1698 N N . SER A 1 214 ? -8.604 6.126 2.127 1.00 92.56 214 SER A N 1
ATOM 1699 C CA . SER A 1 214 ? -8.335 7.401 1.443 1.00 92.56 214 SER A CA 1
ATOM 1700 C C . SER A 1 214 ? -7.041 7.343 0.621 1.00 92.56 214 SER A C 1
ATOM 1702 O O . SER A 1 214 ? -6.126 6.562 0.904 1.00 92.56 214 SER A O 1
ATOM 1704 N N . ARG A 1 215 ? -6.934 8.182 -0.421 1.00 94.50 215 ARG A N 1
ATOM 1705 C CA . ARG A 1 215 ? -5.741 8.215 -1.285 1.00 94.50 215 ARG A CA 1
ATOM 1706 C C . ARG A 1 215 ? -4.491 8.513 -0.435 1.00 94.50 215 ARG A C 1
ATOM 1708 O O . ARG A 1 215 ? -4.498 9.385 0.431 1.00 94.50 215 ARG A O 1
ATOM 1715 N N . MET A 1 216 ? -3.406 7.780 -0.674 1.00 95.12 216 MET A N 1
ATOM 1716 C CA . MET A 1 216 ? -2.084 8.065 -0.107 1.00 95.12 216 MET A CA 1
ATOM 1717 C C . MET A 1 216 ? -1.476 9.265 -0.841 1.00 95.12 216 MET A C 1
ATOM 1719 O O . MET A 1 216 ? -1.450 9.298 -2.075 1.00 95.12 216 MET A O 1
ATOM 1723 N N . ARG A 1 217 ? -0.946 10.242 -0.106 1.00 94.12 217 ARG A N 1
ATOM 1724 C CA . ARG A 1 217 ? -0.312 11.441 -0.663 1.00 94.12 217 ARG A CA 1
ATOM 1725 C C . ARG A 1 217 ? 0.971 11.056 -1.403 1.00 94.12 217 ARG A C 1
ATOM 1727 O O . ARG A 1 217 ? 1.824 10.322 -0.902 1.00 94.12 217 ARG A O 1
ATOM 1734 N N . TRP A 1 218 ? 1.163 11.622 -2.595 1.00 95.44 218 TRP A N 1
ATOM 1735 C CA . TRP A 1 218 ? 2.345 11.352 -3.428 1.00 95.44 218 TRP A CA 1
ATOM 1736 C C . TRP A 1 218 ? 3.681 11.613 -2.724 1.00 95.44 218 TRP A C 1
ATOM 1738 O O . TRP A 1 218 ? 4.655 10.914 -3.000 1.00 95.44 218 TRP A O 1
ATOM 1748 N N . ALA A 1 219 ? 3.733 12.603 -1.828 1.00 95.12 219 ALA A N 1
ATOM 1749 C CA . ALA A 1 219 ? 4.932 12.936 -1.064 1.00 95.12 219 ALA A CA 1
ATOM 1750 C C . ALA A 1 219 ? 5.395 11.767 -0.176 1.00 95.12 219 ALA A C 1
ATOM 1752 O O . ALA A 1 219 ? 6.583 11.458 -0.159 1.00 95.12 219 ALA A O 1
ATOM 1753 N N . THR A 1 220 ? 4.465 11.080 0.492 1.00 95.69 220 THR A N 1
ATOM 1754 C CA . THR A 1 220 ? 4.727 9.937 1.379 1.00 95.69 220 THR A CA 1
ATOM 1755 C C . THR A 1 220 ? 5.382 8.790 0.616 1.00 95.69 220 THR A C 1
ATOM 1757 O O . THR A 1 220 ? 6.474 8.344 0.970 1.00 95.69 220 THR A O 1
ATOM 1760 N N . PHE A 1 221 ? 4.760 8.369 -0.490 1.00 96.88 221 PHE A N 1
ATOM 1761 C CA . PHE A 1 221 ? 5.251 7.258 -1.305 1.00 96.88 221 PHE A CA 1
ATOM 1762 C C . PHE A 1 221 ? 6.588 7.580 -1.986 1.00 96.88 221 PHE A C 1
ATOM 1764 O O . PHE A 1 221 ? 7.501 6.758 -1.977 1.00 96.88 221 PHE A O 1
ATOM 1771 N N . ILE A 1 222 ? 6.739 8.792 -2.536 1.00 97.25 222 ILE A N 1
ATOM 1772 C CA . ILE A 1 222 ? 7.993 9.235 -3.168 1.00 97.25 222 ILE A CA 1
ATOM 1773 C C . ILE A 1 222 ? 9.135 9.296 -2.147 1.00 97.25 222 ILE A C 1
ATOM 1775 O O . ILE A 1 222 ? 10.225 8.809 -2.439 1.00 97.25 222 ILE A O 1
ATOM 1779 N N . HIS A 1 223 ? 8.885 9.837 -0.954 1.00 96.38 223 HIS A N 1
ATOM 1780 C CA . HIS A 1 223 ? 9.885 9.944 0.105 1.00 96.38 223 HIS A CA 1
ATOM 1781 C C . HIS A 1 223 ? 10.324 8.569 0.630 1.00 96.38 223 HIS A C 1
ATOM 1783 O O . HIS A 1 223 ? 11.518 8.335 0.809 1.00 96.38 223 HIS A O 1
ATOM 1789 N N . TRP A 1 224 ? 9.389 7.631 0.824 1.00 96.88 224 TRP A N 1
ATOM 1790 C CA . TRP A 1 224 ? 9.738 6.251 1.178 1.00 96.88 224 TRP A CA 1
ATOM 1791 C C . TRP A 1 224 ? 10.589 5.585 0.082 1.00 96.88 224 TRP A C 1
ATOM 1793 O O . TRP A 1 224 ? 11.633 5.009 0.380 1.00 96.88 224 TRP A O 1
ATOM 1803 N N . LEU A 1 225 ? 10.226 5.745 -1.197 1.00 97.06 225 LEU A N 1
ATOM 1804 C CA . LEU A 1 225 ? 11.034 5.247 -2.318 1.00 97.06 225 LEU A CA 1
ATOM 1805 C C . LEU A 1 225 ? 12.441 5.870 -2.373 1.00 97.06 225 LEU A C 1
ATOM 1807 O O . LEU A 1 225 ? 13.390 5.202 -2.784 1.00 97.06 225 LEU A O 1
ATOM 1811 N N . GLU A 1 226 ? 12.600 7.130 -1.966 1.00 97.31 226 GLU A N 1
ATOM 1812 C CA . GLU A 1 226 ? 13.899 7.810 -1.866 1.00 97.31 226 GLU A CA 1
ATOM 1813 C C . GLU A 1 226 ? 14.752 7.273 -0.706 1.00 97.31 226 GLU A C 1
ATOM 1815 O O . GLU A 1 226 ? 15.956 7.059 -0.883 1.00 97.31 226 GLU A O 1
ATOM 1820 N N . GLN A 1 227 ? 14.138 6.972 0.443 1.00 96.19 227 GLN A N 1
ATOM 1821 C CA . GLN A 1 227 ? 14.801 6.299 1.564 1.00 96.19 227 GLN A CA 1
ATOM 1822 C C . GLN A 1 227 ? 15.255 4.882 1.181 1.00 96.19 227 GLN A C 1
ATOM 1824 O O . GLN A 1 227 ? 16.434 4.557 1.310 1.00 96.19 227 GLN A O 1
ATOM 1829 N N . GLU A 1 228 ? 14.362 4.053 0.640 1.00 94.94 228 GLU A N 1
ATOM 1830 C CA . GLU A 1 228 ? 14.650 2.668 0.236 1.00 94.94 228 GLU A CA 1
ATOM 1831 C C . GLU A 1 228 ? 15.723 2.581 -0.864 1.00 94.94 228 GLU A C 1
ATOM 1833 O O . GLU A 1 228 ? 16.640 1.755 -0.792 1.00 94.94 228 GLU A O 1
ATOM 1838 N N . ALA A 1 229 ? 15.670 3.473 -1.863 1.00 95.12 229 ALA A N 1
ATOM 1839 C CA . ALA A 1 229 ? 16.685 3.563 -2.914 1.00 95.12 229 ALA A CA 1
ATOM 1840 C C . ALA A 1 229 ? 18.072 3.967 -2.381 1.00 95.12 229 ALA A C 1
ATOM 1842 O O . ALA A 1 229 ? 19.084 3.623 -2.998 1.00 95.12 229 ALA A O 1
ATOM 1843 N N . SER A 1 230 ? 18.129 4.667 -1.245 1.00 95.31 230 SER A N 1
ATOM 1844 C CA . SER A 1 230 ? 19.372 5.107 -0.602 1.00 95.31 230 SER A CA 1
ATOM 1845 C C . SER A 1 230 ? 19.933 4.038 0.344 1.00 95.31 230 SER A C 1
ATOM 1847 O O . SER A 1 230 ? 21.096 3.639 0.216 1.00 95.31 230 SER A O 1
ATOM 1849 N N . CYS A 1 231 ? 19.087 3.541 1.250 1.00 92.12 231 CYS A N 1
ATOM 1850 C CA . CYS A 1 231 ? 19.456 2.733 2.415 1.00 92.12 231 CYS A CA 1
ATOM 1851 C C . CYS A 1 231 ? 19.408 1.212 2.188 1.00 92.12 231 CYS A C 1
ATOM 1853 O O . CYS A 1 231 ? 19.981 0.469 2.982 1.00 92.12 231 CYS A O 1
ATOM 1855 N N . GLY A 1 232 ? 18.749 0.726 1.128 1.00 88.19 232 GLY A N 1
ATOM 1856 C CA . GLY A 1 232 ? 18.567 -0.710 0.895 1.00 88.19 232 GLY A CA 1
ATOM 1857 C C . GLY A 1 232 ? 19.880 -1.507 0.831 1.00 88.19 232 GLY A C 1
ATOM 1858 O O . GLY A 1 232 ? 20.801 -1.169 0.089 1.00 88.19 232 GLY A O 1
ATOM 1859 N N . ILE A 1 233 ? 19.968 -2.608 1.580 1.00 87.31 233 ILE A N 1
ATOM 1860 C CA . ILE A 1 233 ? 21.218 -3.369 1.769 1.00 87.31 233 ILE A CA 1
ATOM 1861 C C . ILE A 1 233 ? 21.788 -3.871 0.427 1.00 87.31 233 ILE A C 1
ATOM 1863 O O . ILE A 1 233 ? 22.964 -3.667 0.118 1.00 87.31 233 ILE A O 1
ATOM 1867 N N . GLN A 1 234 ? 20.951 -4.489 -0.410 1.00 91.06 234 GLN A N 1
ATOM 1868 C CA . GLN A 1 234 ? 21.379 -5.061 -1.689 1.00 91.06 234 GLN A CA 1
ATOM 1869 C C . GLN A 1 234 ? 21.429 -4.008 -2.810 1.00 91.06 234 GLN A C 1
ATOM 1871 O O . GLN A 1 234 ? 20.520 -3.192 -2.974 1.00 91.06 234 GLN A O 1
ATOM 1876 N N . GLN A 1 235 ? 22.473 -4.050 -3.647 1.00 90.44 235 GLN A N 1
ATOM 1877 C CA . GLN A 1 235 ? 22.611 -3.115 -4.773 1.00 90.44 235 GLN A CA 1
ATOM 1878 C C . GLN A 1 235 ? 21.557 -3.358 -5.871 1.00 90.44 235 GLN A C 1
ATOM 1880 O O . GLN A 1 235 ? 21.090 -2.408 -6.497 1.00 90.44 235 GLN A O 1
ATOM 1885 N N . THR A 1 236 ? 21.155 -4.612 -6.090 1.00 90.06 236 THR A N 1
ATOM 1886 C CA . THR A 1 236 ? 20.068 -5.020 -7.000 1.00 90.06 236 THR A CA 1
ATOM 1887 C C . THR A 1 236 ? 18.723 -4.434 -6.565 1.00 90.06 236 THR A C 1
ATOM 1889 O O . THR A 1 236 ? 18.043 -3.795 -7.371 1.00 90.06 236 THR A O 1
ATOM 1892 N N . TYR A 1 237 ? 18.390 -4.558 -5.276 1.00 92.94 237 TYR A N 1
ATOM 1893 C CA . TYR A 1 237 ? 17.222 -3.930 -4.655 1.00 92.94 237 TYR A CA 1
ATOM 1894 C C . TYR A 1 237 ? 17.238 -2.409 -4.860 1.00 92.94 237 TYR A C 1
ATOM 1896 O O . TYR A 1 237 ? 16.347 -1.879 -5.520 1.00 92.94 237 TYR A O 1
ATOM 1904 N N . ARG A 1 238 ? 18.303 -1.707 -4.437 1.00 93.94 238 ARG A N 1
ATOM 1905 C CA . ARG A 1 238 ? 18.411 -0.241 -4.609 1.00 93.94 238 ARG A CA 1
ATOM 1906 C C . ARG A 1 238 ? 18.294 0.216 -6.061 1.00 93.94 238 ARG A C 1
ATOM 1908 O O . ARG A 1 238 ? 17.612 1.200 -6.333 1.00 93.94 238 ARG A O 1
ATOM 1915 N N . ARG A 1 239 ? 18.903 -0.497 -7.018 1.00 92.25 239 ARG A N 1
ATOM 1916 C CA . ARG A 1 239 ? 18.758 -0.198 -8.459 1.00 92.25 239 ARG A CA 1
ATOM 1917 C C . ARG A 1 239 ? 17.305 -0.321 -8.929 1.00 92.25 239 ARG A C 1
ATOM 1919 O O . ARG A 1 239 ? 16.874 0.499 -9.741 1.00 92.25 239 ARG A O 1
ATOM 1926 N N . SER A 1 240 ? 16.570 -1.298 -8.403 1.00 92.31 240 SER A N 1
ATOM 1927 C CA . SER A 1 240 ? 15.164 -1.567 -8.731 1.00 92.31 240 SER A CA 1
ATOM 1928 C C . SER A 1 240 ? 14.226 -0.542 -8.099 1.00 92.31 240 SER A C 1
ATOM 1930 O O . SER A 1 240 ? 13.406 0.034 -8.806 1.00 92.31 240 SER A O 1
ATOM 1932 N N . VAL A 1 241 ? 14.414 -0.198 -6.820 1.00 95.62 241 VAL A N 1
ATOM 1933 C CA . VAL A 1 241 ? 13.664 0.884 -6.159 1.00 95.62 241 VAL A CA 1
ATOM 1934 C C . VAL A 1 241 ? 13.964 2.242 -6.807 1.00 95.62 241 VAL A C 1
ATOM 1936 O O . VAL A 1 241 ? 13.054 3.019 -7.079 1.00 95.62 241 VAL A O 1
ATOM 1939 N N . ALA A 1 242 ? 15.216 2.522 -7.175 1.00 95.31 242 ALA A N 1
ATOM 1940 C CA . ALA A 1 242 ? 15.551 3.736 -7.919 1.00 95.31 242 ALA A CA 1
ATOM 1941 C C . ALA A 1 242 ? 14.928 3.751 -9.333 1.00 95.31 242 ALA A C 1
ATOM 1943 O O . ALA A 1 242 ? 14.642 4.821 -9.873 1.00 95.31 242 ALA A O 1
ATOM 1944 N N . ALA A 1 243 ? 14.711 2.585 -9.955 1.00 93.56 243 ALA A N 1
ATOM 1945 C CA . ALA A 1 243 ? 13.972 2.473 -11.213 1.00 93.56 243 ALA A CA 1
ATOM 1946 C C . ALA A 1 243 ? 12.462 2.681 -11.014 1.00 93.56 243 ALA A C 1
ATOM 1948 O O . ALA A 1 243 ? 11.864 3.402 -11.815 1.00 93.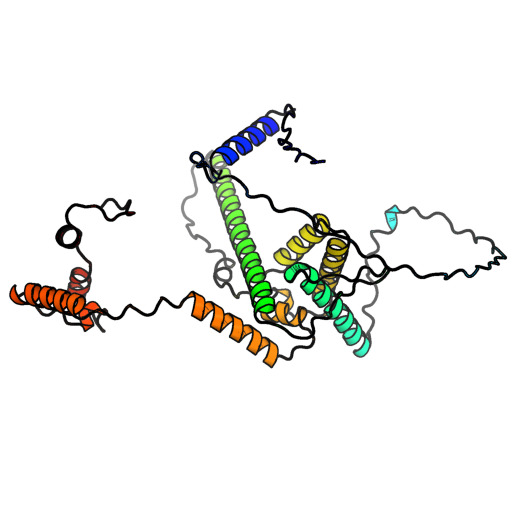56 243 ALA A O 1
ATOM 1949 N N . LEU A 1 244 ? 11.889 2.146 -9.929 1.00 96.38 244 LEU A N 1
ATOM 1950 C CA . LEU A 1 244 ? 10.516 2.396 -9.486 1.00 96.38 244 LEU A CA 1
ATOM 1951 C C . LEU A 1 244 ? 10.284 3.894 -9.273 1.00 96.38 244 LEU A C 1
ATOM 1953 O O . LEU A 1 244 ? 9.436 4.470 -9.939 1.00 96.38 244 LEU A O 1
ATOM 1957 N N . LEU A 1 245 ? 11.105 4.553 -8.451 1.00 97.25 245 LEU A N 1
ATOM 1958 C CA . LEU A 1 245 ? 11.054 5.994 -8.176 1.00 97.25 245 LEU A CA 1
ATOM 1959 C C . LEU A 1 245 ? 11.046 6.848 -9.455 1.00 97.25 245 LEU A C 1
ATOM 1961 O O . LEU A 1 245 ? 10.235 7.765 -9.589 1.00 97.25 245 LEU A O 1
ATOM 1965 N N . ARG A 1 246 ? 11.921 6.536 -10.423 1.00 96.31 246 ARG A N 1
ATOM 1966 C CA . ARG A 1 246 ? 11.946 7.221 -11.729 1.00 96.31 246 ARG A CA 1
ATOM 1967 C C . ARG A 1 246 ? 10.699 6.922 -12.565 1.00 96.31 246 ARG A C 1
ATOM 1969 O O . ARG A 1 246 ? 10.170 7.837 -13.188 1.00 96.31 246 ARG A O 1
ATOM 1976 N N . GLY A 1 247 ? 10.228 5.673 -12.573 1.00 95.56 247 GLY A N 1
ATOM 1977 C CA . GLY A 1 247 ? 9.002 5.266 -13.263 1.00 95.56 247 GLY A CA 1
ATOM 1978 C C . GLY A 1 247 ? 7.765 5.969 -12.704 1.00 95.56 247 GLY A C 1
ATOM 1979 O O . GLY A 1 247 ? 7.025 6.580 -13.462 1.00 95.56 247 GLY A O 1
ATOM 1980 N N . VAL A 1 248 ? 7.599 5.962 -11.383 1.00 96.75 248 VAL A N 1
ATOM 1981 C CA . VAL A 1 248 ? 6.502 6.590 -10.629 1.00 96.75 248 VAL A CA 1
ATOM 1982 C C . VAL A 1 248 ? 6.473 8.106 -10.848 1.00 96.75 248 VAL A C 1
ATOM 1984 O O . VAL A 1 248 ? 5.421 8.652 -11.178 1.00 96.75 248 VAL A O 1
ATOM 1987 N N . LYS A 1 249 ? 7.623 8.796 -10.758 1.00 95.88 249 LYS A N 1
ATOM 1988 C CA . LYS A 1 249 ? 7.707 10.241 -11.049 1.00 95.88 249 LYS A CA 1
ATOM 1989 C C . LYS A 1 249 ? 7.346 10.567 -12.504 1.00 95.88 249 LYS A C 1
ATOM 1991 O O . LYS A 1 249 ? 6.582 11.501 -12.734 1.00 95.88 249 LYS A O 1
ATOM 1996 N N . LEU A 1 250 ? 7.831 9.781 -13.470 1.00 94.69 250 LEU A N 1
ATOM 1997 C CA . LEU A 1 250 ? 7.509 9.965 -14.890 1.00 94.69 250 LEU A CA 1
ATOM 1998 C C . LEU A 1 250 ? 6.037 9.641 -15.201 1.00 94.69 250 LEU A C 1
ATOM 2000 O O . LEU A 1 250 ? 5.402 10.354 -15.971 1.00 94.69 250 LEU A O 1
ATOM 2004 N N . TRP A 1 251 ? 5.468 8.607 -14.575 1.00 95.12 251 TRP A N 1
ATOM 2005 C CA . TRP A 1 251 ? 4.052 8.257 -14.703 1.00 95.12 251 TRP A CA 1
ATOM 2006 C C . TRP A 1 251 ? 3.156 9.379 -14.179 1.00 95.12 251 TRP A C 1
ATOM 2008 O O . TRP A 1 251 ? 2.222 9.777 -14.870 1.00 95.12 251 TRP A O 1
ATOM 2018 N N . ARG A 1 252 ? 3.476 9.959 -13.012 1.00 94.88 252 ARG A N 1
ATOM 2019 C CA . ARG A 1 252 ? 2.725 11.100 -12.460 1.00 94.88 252 ARG A CA 1
ATOM 2020 C C . ARG A 1 252 ? 2.737 12.308 -13.403 1.00 94.88 252 ARG A C 1
ATOM 2022 O O . ARG A 1 252 ? 1.740 13.007 -13.498 1.00 94.88 252 ARG A O 1
ATOM 2029 N N . GLN A 1 253 ? 3.846 12.536 -14.110 1.00 92.44 253 GLN A N 1
ATOM 2030 C CA . GLN A 1 253 ? 3.995 13.644 -15.062 1.00 92.44 253 GLN A CA 1
ATOM 2031 C C . GLN A 1 253 ? 3.303 13.406 -16.415 1.00 92.44 253 GLN A C 1
ATOM 2033 O O . GLN A 1 253 ? 2.887 14.369 -17.048 1.00 92.44 253 GLN A O 1
ATOM 2038 N N . MET A 1 254 ? 3.205 12.151 -16.874 1.00 90.69 254 MET A N 1
ATOM 2039 C CA . MET A 1 254 ? 2.813 11.818 -18.256 1.00 90.69 254 MET A CA 1
ATOM 2040 C C . MET A 1 254 ? 1.513 11.010 -18.388 1.00 90.69 254 MET A C 1
ATOM 2042 O O . MET A 1 254 ? 1.039 10.809 -19.506 1.00 90.69 254 MET A O 1
ATOM 2046 N N . CYS A 1 255 ? 0.985 10.444 -17.300 1.00 88.75 255 CYS A N 1
ATOM 2047 C CA . CYS A 1 255 ? -0.077 9.428 -17.343 1.00 88.75 255 CYS A CA 1
ATOM 2048 C C . CYS A 1 255 ? -1.139 9.540 -16.236 1.00 88.75 255 CYS A C 1
ATOM 2050 O O . CYS A 1 255 ? -2.145 8.837 -16.331 1.00 88.75 255 CYS A O 1
ATOM 2052 N N . ALA A 1 256 ? -0.942 10.377 -15.214 1.00 91.06 256 ALA A N 1
ATOM 2053 C CA . ALA A 1 256 ? -1.956 10.618 -14.190 1.00 91.06 256 ALA A CA 1
ATOM 2054 C C . ALA A 1 256 ? -3.110 11.472 -14.743 1.00 91.06 256 ALA A C 1
ATOM 2056 O O . ALA A 1 256 ? -2.887 12.512 -15.362 1.00 91.06 256 ALA A O 1
ATOM 2057 N N . SER A 1 257 ? -4.346 11.049 -14.479 1.00 91.38 257 SER A N 1
ATOM 2058 C CA . SER A 1 257 ? -5.525 11.929 -14.532 1.00 91.38 257 SER A CA 1
ATOM 2059 C C . SER A 1 257 ? -5.495 12.968 -13.391 1.00 91.38 257 SER A C 1
ATOM 2061 O O . SER A 1 257 ? -4.726 12.784 -12.444 1.00 91.38 257 SER A O 1
ATOM 2063 N N . PRO A 1 258 ? -6.322 14.036 -13.429 1.00 89.56 258 PRO A N 1
ATOM 2064 C CA . PRO A 1 258 ? -6.368 15.044 -12.364 1.00 89.56 258 PRO A CA 1
ATOM 2065 C C . PRO A 1 258 ? -6.572 14.445 -10.966 1.00 89.56 258 PRO A C 1
ATOM 2067 O O . PRO A 1 258 ? -5.759 14.698 -10.082 1.00 89.56 258 PRO A O 1
ATOM 2070 N N . GLU A 1 259 ? -7.540 13.541 -10.793 1.00 89.12 259 GLU A N 1
ATOM 2071 C CA . GLU A 1 259 ? -7.753 12.845 -9.514 1.00 89.12 259 GLU A CA 1
ATOM 2072 C C . GLU A 1 259 ? -6.527 12.015 -9.079 1.00 89.12 259 GLU A C 1
ATOM 2074 O O . GLU A 1 259 ? -6.209 11.846 -7.903 1.00 89.12 259 GLU A O 1
ATOM 2079 N N . GLN A 1 260 ? -5.820 11.414 -10.039 1.00 90.50 260 GLN A N 1
ATOM 2080 C CA . GLN A 1 260 ? -4.609 10.644 -9.753 1.00 90.50 260 GLN A CA 1
ATOM 2081 C C . GLN A 1 260 ? -3.420 11.560 -9.439 1.00 90.50 260 GLN A C 1
ATOM 2083 O O . GLN A 1 260 ? -2.417 11.077 -8.925 1.00 90.50 260 GLN A O 1
ATOM 2088 N N . ALA A 1 261 ? -3.497 12.869 -9.699 1.00 88.12 261 ALA A N 1
ATOM 2089 C CA . ALA A 1 261 ? -2.474 13.823 -9.284 1.00 88.12 261 ALA A CA 1
ATOM 2090 C C . ALA A 1 261 ? -2.551 14.151 -7.780 1.00 88.12 261 ALA A C 1
ATOM 2092 O O . ALA A 1 261 ? -1.511 14.473 -7.198 1.00 88.12 261 ALA A O 1
ATOM 2093 N N . GLU A 1 262 ? -3.723 13.998 -7.152 1.00 89.75 262 GLU A N 1
ATOM 2094 C CA . GLU A 1 262 ? -3.965 14.173 -5.708 1.00 89.75 262 GLU A CA 1
ATOM 2095 C C . GLU A 1 262 ? -3.215 13.112 -4.889 1.00 89.75 262 GLU A C 1
ATOM 2097 O O . GLU A 1 262 ? -2.401 13.429 -4.018 1.00 89.75 262 GLU A O 1
ATOM 2102 N N . GLY A 1 263 ? -3.422 11.835 -5.227 1.00 94.31 263 GLY A N 1
ATOM 2103 C CA . GLY A 1 263 ? -2.858 10.712 -4.486 1.00 94.31 263 GLY A CA 1
ATOM 2104 C C . GLY A 1 263 ? -3.019 9.355 -5.168 1.00 94.31 263 GLY A C 1
ATOM 2105 O O . GLY A 1 263 ? -3.651 9.214 -6.215 1.00 94.31 263 GLY A O 1
ATOM 2106 N N . ILE A 1 264 ? -2.429 8.342 -4.540 1.00 96.12 264 ILE A N 1
ATOM 2107 C CA . ILE A 1 264 ? -2.424 6.945 -4.976 1.00 96.12 264 ILE A CA 1
ATOM 2108 C C . ILE A 1 264 ? -3.505 6.197 -4.193 1.00 96.12 264 ILE A C 1
ATOM 2110 O O . ILE A 1 264 ? -3.431 6.110 -2.970 1.00 96.12 264 ILE A O 1
ATOM 2114 N N . SER A 1 265 ? -4.504 5.639 -4.877 1.00 96.50 265 SER A N 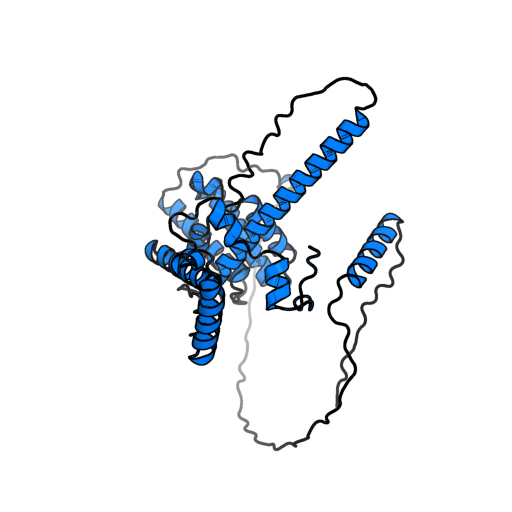1
ATOM 2115 C CA . SER A 1 265 ? -5.469 4.722 -4.259 1.00 96.50 265 SER A CA 1
ATOM 2116 C C . SER A 1 265 ? -4.921 3.291 -4.198 1.00 96.50 265 SER A C 1
ATOM 2118 O O . SER A 1 265 ? -4.051 2.911 -4.986 1.00 96.50 265 SER A O 1
ATOM 2120 N N . LEU A 1 266 ? -5.468 2.464 -3.301 1.00 97.25 266 LEU A N 1
ATOM 2121 C CA . LEU A 1 266 ? -5.128 1.039 -3.212 1.00 97.25 266 LEU A CA 1
ATOM 2122 C C . LEU A 1 266 ? -5.354 0.310 -4.550 1.00 97.25 266 LEU A C 1
ATOM 2124 O O . LEU A 1 266 ? -4.484 -0.429 -5.004 1.00 97.25 266 LEU A O 1
ATOM 2128 N N . GLY A 1 267 ? -6.473 0.584 -5.232 1.00 97.06 267 GLY A N 1
ATOM 2129 C CA . GLY A 1 267 ? -6.765 0.030 -6.560 1.00 97.06 267 GLY A CA 1
ATOM 2130 C C . GLY A 1 267 ? -5.751 0.448 -7.634 1.00 97.06 267 GLY A C 1
ATOM 2131 O O . GLY A 1 267 ? -5.372 -0.374 -8.468 1.00 97.06 267 GLY A O 1
ATOM 2132 N N . LEU A 1 268 ? -5.238 1.687 -7.586 1.00 96.50 268 LEU A N 1
ATOM 2133 C CA . LEU A 1 268 ? -4.158 2.123 -8.479 1.00 96.50 268 LEU A CA 1
ATOM 2134 C C . LEU A 1 268 ? -2.868 1.337 -8.202 1.00 96.50 268 LEU A C 1
ATOM 2136 O O . LEU A 1 268 ? -2.250 0.840 -9.142 1.00 96.50 268 LEU A O 1
ATOM 2140 N N . LEU A 1 269 ? -2.502 1.163 -6.928 1.00 97.31 269 LEU A N 1
ATOM 2141 C CA . LEU A 1 269 ? -1.311 0.412 -6.520 1.00 97.31 269 LEU A CA 1
ATOM 2142 C C . LEU A 1 269 ? -1.393 -1.077 -6.917 1.00 97.31 269 LEU A C 1
ATOM 2144 O O . LEU A 1 269 ? -0.408 -1.627 -7.410 1.00 97.31 269 LEU A O 1
ATOM 2148 N N . LEU A 1 270 ? -2.569 -1.705 -6.793 1.00 97.62 270 LEU A N 1
ATOM 2149 C CA . LEU A 1 270 ? -2.825 -3.066 -7.285 1.00 97.62 270 LEU A CA 1
ATOM 2150 C C . LEU A 1 270 ? -2.739 -3.148 -8.821 1.00 97.62 270 LEU A C 1
ATOM 2152 O O . LEU A 1 270 ? -2.095 -4.055 -9.343 1.00 97.62 270 LEU A O 1
ATOM 2156 N N . SER A 1 271 ? -3.295 -2.173 -9.553 1.00 96.50 271 SER A N 1
ATOM 2157 C CA . SER A 1 271 ? -3.195 -2.118 -11.026 1.00 96.50 271 SER A CA 1
ATOM 2158 C C . SER A 1 271 ? -1.766 -1.886 -11.540 1.00 96.50 271 SER A C 1
ATOM 2160 O O . SER A 1 271 ? -1.435 -2.254 -12.666 1.00 96.50 271 SER A O 1
ATOM 2162 N N . TRP A 1 272 ? -0.902 -1.282 -10.720 1.00 96.56 272 TRP A N 1
ATOM 2163 C CA . TRP A 1 272 ? 0.520 -1.122 -11.015 1.00 96.56 272 TRP A CA 1
ATOM 2164 C C . TRP A 1 272 ? 1.336 -2.383 -10.725 1.00 96.56 272 TRP A C 1
ATOM 2166 O O . TRP A 1 272 ? 2.293 -2.637 -11.450 1.00 96.56 272 TRP A O 1
ATOM 2176 N N . ALA A 1 273 ? 0.985 -3.152 -9.688 1.00 96.62 273 ALA A N 1
ATOM 2177 C CA . ALA A 1 273 ? 1.585 -4.461 -9.430 1.00 96.62 273 ALA A CA 1
ATOM 2178 C C . ALA A 1 273 ? 1.215 -5.451 -10.547 1.00 96.62 273 ALA A C 1
ATOM 2180 O O . ALA A 1 273 ? 2.086 -6.046 -11.178 1.00 96.62 273 ALA A O 1
ATOM 2181 N N . PHE A 1 274 ? -0.080 -5.544 -10.860 1.00 96.25 274 PHE A N 1
ATOM 2182 C CA . PHE A 1 274 ? -0.635 -6.510 -11.804 1.00 96.25 274 PHE A CA 1
ATOM 2183 C C . PHE A 1 274 ? -1.199 -5.810 -13.060 1.00 96.25 274 PHE A C 1
ATOM 2185 O O . PHE A 1 274 ? -2.416 -5.763 -13.238 1.00 96.25 274 PHE A O 1
ATOM 2192 N N . PRO A 1 275 ? -0.353 -5.266 -13.962 1.00 94.50 275 PRO A N 1
ATOM 2193 C CA . PRO A 1 275 ? -0.800 -4.498 -15.133 1.00 94.50 275 PRO A CA 1
ATOM 2194 C C . PRO A 1 275 ? -1.514 -5.339 -16.209 1.00 94.50 275 PRO A C 1
ATOM 2196 O O . PRO A 1 275 ? -2.025 -4.781 -17.178 1.00 94.50 275 PRO A O 1
ATOM 2199 N N . SER A 1 276 ? -1.529 -6.666 -16.060 1.00 93.88 276 SER A N 1
ATOM 2200 C CA . SER A 1 276 ? -2.313 -7.627 -16.848 1.00 93.88 276 SER A CA 1
ATOM 2201 C C . SER A 1 276 ? -3.747 -7.825 -16.335 1.00 93.88 276 SER A C 1
ATOM 2203 O O . SER A 1 276 ? -4.567 -8.391 -17.054 1.00 93.88 276 SER A O 1
ATOM 2205 N N . SER A 1 277 ? -4.061 -7.388 -15.113 1.00 95.69 277 SER A N 1
ATOM 2206 C CA . SER A 1 277 ? -5.363 -7.609 -14.475 1.00 95.69 277 SER A CA 1
ATOM 2207 C C . SER A 1 277 ? -6.450 -6.701 -15.044 1.00 95.69 277 SER A C 1
ATOM 2209 O O . SER A 1 277 ? -6.256 -5.492 -15.181 1.00 95.69 277 SER A O 1
ATOM 2211 N N . SER A 1 278 ? -7.629 -7.268 -15.315 1.00 96.00 278 SER A N 1
ATOM 2212 C CA . SER A 1 278 ? -8.812 -6.472 -15.659 1.00 96.00 278 SER A CA 1
ATOM 2213 C C . SER A 1 278 ? -9.354 -5.711 -14.440 1.00 96.00 278 SER A C 1
ATOM 2215 O O . SER A 1 278 ? -9.018 -6.019 -13.294 1.00 96.00 278 SER A O 1
ATOM 2217 N N . SER A 1 279 ? -10.253 -4.750 -14.663 1.00 95.94 279 SER A N 1
ATOM 2218 C CA . SER A 1 279 ? -10.983 -4.081 -13.578 1.00 95.94 279 SER A CA 1
ATOM 2219 C C . SER A 1 279 ? -11.791 -5.056 -12.712 1.00 95.94 279 SER A C 1
ATOM 2221 O O . SER A 1 279 ? -11.877 -4.843 -11.505 1.00 95.94 279 SER A O 1
ATOM 2223 N N . ALA A 1 280 ? -12.316 -6.144 -13.288 1.00 97.25 280 ALA A N 1
ATOM 2224 C CA . ALA A 1 280 ? -13.004 -7.194 -12.538 1.00 97.25 280 ALA A CA 1
ATOM 2225 C C . ALA A 1 280 ? -12.034 -7.961 -11.622 1.00 97.25 280 ALA A C 1
ATOM 2227 O O . ALA A 1 280 ? -12.334 -8.142 -10.448 1.00 97.25 280 ALA A O 1
ATOM 2228 N N . ASN A 1 281 ? -10.833 -8.303 -12.106 1.00 96.94 281 ASN A N 1
ATOM 2229 C CA . ASN A 1 281 ? -9.790 -8.930 -11.283 1.00 96.94 281 ASN A CA 1
ATOM 2230 C C . ASN A 1 281 ? -9.358 -8.002 -10.130 1.00 96.94 281 ASN A C 1
ATOM 2232 O O . ASN A 1 281 ? -9.122 -8.463 -9.022 1.00 96.94 281 ASN A O 1
ATOM 2236 N N . ILE A 1 282 ? -9.257 -6.685 -10.356 1.00 97.50 282 ILE A N 1
ATOM 2237 C CA . ILE A 1 282 ? -8.934 -5.729 -9.280 1.00 97.50 282 ILE A CA 1
ATOM 2238 C C . ILE A 1 282 ? -10.081 -5.634 -8.257 1.00 97.50 282 ILE A C 1
ATOM 2240 O O . ILE A 1 282 ? -9.814 -5.557 -7.059 1.00 97.50 282 ILE A O 1
ATOM 2244 N N . ALA A 1 283 ? -11.345 -5.686 -8.691 1.00 97.50 283 ALA A N 1
ATOM 2245 C CA . ALA A 1 283 ? -12.492 -5.753 -7.782 1.00 97.50 283 ALA A CA 1
ATOM 2246 C C . ALA A 1 283 ? -12.514 -7.063 -6.968 1.00 97.50 283 ALA A C 1
ATOM 2248 O O . ALA A 1 283 ? -12.772 -7.034 -5.767 1.00 97.50 283 ALA A O 1
ATOM 2249 N N . GLU A 1 284 ? -12.163 -8.191 -7.588 1.00 97.88 284 GLU A N 1
ATOM 2250 C CA . GLU A 1 284 ? -11.992 -9.484 -6.919 1.00 97.88 284 GLU A CA 1
ATOM 2251 C C . GLU A 1 284 ? -10.893 -9.419 -5.842 1.00 97.88 284 GLU A C 1
ATOM 2253 O O . GLU A 1 284 ? -11.146 -9.768 -4.689 1.00 97.88 284 GLU A O 1
ATOM 2258 N N . MET A 1 285 ? -9.719 -8.858 -6.156 1.00 98.00 285 MET A N 1
ATOM 2259 C CA . MET A 1 285 ? -8.644 -8.634 -5.175 1.00 98.00 285 MET A CA 1
ATOM 2260 C C . MET A 1 285 ? -9.099 -7.772 -3.987 1.00 98.00 285 MET A C 1
ATOM 2262 O O . MET A 1 285 ? -8.740 -8.051 -2.844 1.00 98.00 285 MET A O 1
ATOM 2266 N N . LEU A 1 286 ? -9.905 -6.733 -4.233 1.00 97.38 286 LEU A N 1
ATOM 2267 C CA . LEU A 1 286 ? -10.489 -5.914 -3.166 1.00 97.38 286 LEU A CA 1
ATOM 2268 C C . LEU A 1 286 ? -11.533 -6.693 -2.344 1.00 97.38 286 LEU A C 1
ATOM 2270 O O . LEU A 1 286 ? -11.622 -6.482 -1.136 1.00 97.38 286 LEU A O 1
ATOM 2274 N N . SER A 1 287 ? -12.265 -7.634 -2.950 1.00 97.62 287 SER A N 1
ATOM 2275 C CA . SER A 1 287 ? -13.182 -8.526 -2.225 1.00 97.62 287 SER A CA 1
ATOM 2276 C C . SER A 1 287 ? -12.444 -9.496 -1.294 1.00 97.62 287 SER A C 1
ATOM 2278 O O . SER A 1 287 ? -12.893 -9.706 -0.171 1.00 97.62 287 SER A O 1
ATOM 2280 N N . TRP A 1 288 ? -11.266 -10.005 -1.686 1.00 97.50 288 TRP A N 1
ATOM 2281 C CA . TRP A 1 288 ? -10.424 -10.833 -0.809 1.00 97.50 288 TRP A CA 1
ATOM 2282 C C . TRP A 1 288 ? -9.958 -10.064 0.435 1.00 97.50 288 TRP A C 1
ATOM 2284 O O . TRP A 1 288 ? -9.885 -10.634 1.522 1.00 97.50 288 TRP A O 1
ATOM 2294 N N . LEU A 1 289 ? -9.669 -8.765 0.293 1.00 96.44 289 LEU A N 1
ATOM 2295 C CA . LEU A 1 289 ? -9.352 -7.894 1.429 1.00 96.44 289 LEU A CA 1
ATOM 2296 C C . LEU A 1 289 ? -10.579 -7.654 2.312 1.00 96.44 289 LEU A C 1
ATOM 2298 O O . LEU A 1 289 ? -10.479 -7.795 3.525 1.00 96.44 289 LEU A O 1
ATOM 2302 N N . ALA A 1 290 ? -11.738 -7.353 1.720 1.00 94.94 290 ALA A N 1
ATOM 2303 C CA . ALA A 1 290 ? -12.976 -7.165 2.473 1.00 94.94 290 ALA A CA 1
ATOM 2304 C C . ALA A 1 290 ? -13.359 -8.420 3.280 1.00 94.94 290 ALA A C 1
ATOM 2306 O O . ALA A 1 290 ? -13.738 -8.303 4.441 1.00 94.94 290 ALA A O 1
ATOM 2307 N N . LEU A 1 291 ? -13.203 -9.617 2.704 1.00 94.50 291 LEU A N 1
ATOM 2308 C CA . LEU A 1 291 ? -13.413 -10.882 3.414 1.00 94.50 291 LEU A CA 1
ATOM 2309 C C . LEU A 1 291 ? -12.396 -11.080 4.550 1.00 94.50 291 LEU A C 1
ATOM 2311 O O . LEU A 1 291 ? -12.807 -11.420 5.655 1.00 94.50 291 LEU A O 1
ATOM 2315 N N . ASN A 1 292 ? -11.106 -10.799 4.321 1.00 93.75 292 ASN A N 1
ATOM 2316 C CA . ASN A 1 292 ? -10.068 -10.891 5.357 1.00 93.75 292 ASN A CA 1
ATOM 2317 C C . ASN A 1 292 ? -10.325 -9.946 6.546 1.00 93.75 292 ASN A C 1
ATOM 2319 O O . ASN A 1 292 ? -10.143 -10.347 7.692 1.00 93.75 292 ASN A O 1
ATOM 2323 N N . GLU A 1 293 ? -10.761 -8.707 6.296 1.00 92.06 293 GLU A N 1
ATOM 2324 C CA . GLU A 1 293 ? -11.079 -7.763 7.377 1.00 92.06 293 GLU A CA 1
ATOM 2325 C C . GLU A 1 293 ? -12.417 -8.079 8.064 1.00 92.06 293 GLU A C 1
ATOM 2327 O O . GLU A 1 293 ? -12.550 -7.908 9.272 1.00 92.06 293 GLU A O 1
ATOM 2332 N N . LEU A 1 294 ? -13.401 -8.631 7.347 1.00 91.00 294 LEU A N 1
ATOM 2333 C CA . LEU A 1 294 ? -14.595 -9.184 7.994 1.00 91.00 294 LEU A CA 1
ATOM 2334 C C . LEU A 1 294 ? -14.247 -10.392 8.877 1.00 91.00 294 LEU A C 1
ATOM 2336 O O . LEU A 1 294 ? -14.864 -10.574 9.922 1.00 91.00 294 LEU A O 1
ATOM 2340 N N . GLU A 1 295 ? -13.251 -11.195 8.499 1.00 89.44 295 GLU A N 1
ATOM 2341 C CA . GLU A 1 295 ? -12.745 -12.309 9.306 1.00 89.44 295 GLU A CA 1
ATOM 2342 C C . GLU A 1 295 ? -11.890 -11.864 10.497 1.00 89.44 295 GLU A C 1
ATOM 2344 O O . GLU A 1 295 ? -11.971 -12.503 11.544 1.00 89.44 295 GLU A O 1
ATOM 2349 N N . SER A 1 296 ? -11.159 -10.747 10.409 1.00 85.38 296 SER A N 1
ATOM 2350 C CA . SER A 1 296 ? -10.451 -10.169 11.564 1.00 85.38 296 SER A CA 1
ATOM 2351 C C . SER A 1 296 ? -11.407 -9.546 12.597 1.00 85.38 296 SER A C 1
ATOM 2353 O O . SER A 1 296 ? -11.101 -9.536 13.788 1.00 85.38 296 SER A O 1
ATOM 2355 N N . ILE A 1 297 ? -12.590 -9.095 12.160 1.00 84.44 297 ILE A N 1
ATOM 2356 C CA . ILE A 1 297 ? -13.668 -8.547 13.006 1.00 84.44 297 ILE A CA 1
ATOM 2357 C C . ILE A 1 297 ? -14.596 -9.649 13.569 1.00 84.44 297 ILE A C 1
ATOM 2359 O O . ILE A 1 297 ? -15.360 -9.396 14.506 1.00 84.44 297 ILE A O 1
ATOM 2363 N N . ARG A 1 298 ? -14.543 -10.888 13.053 1.00 74.56 298 ARG A N 1
ATOM 2364 C CA . ARG A 1 298 ? -15.343 -12.009 13.580 1.00 74.56 298 ARG A CA 1
ATOM 2365 C C . ARG A 1 298 ? -14.892 -12.388 14.991 1.00 74.56 298 ARG A C 1
ATOM 2367 O O . ARG A 1 298 ? -13.974 -13.183 15.186 1.00 74.56 298 ARG A O 1
ATOM 2374 N N . TRP A 1 299 ? -15.635 -11.889 15.975 1.00 71.25 299 TRP A N 1
ATOM 2375 C CA . TRP A 1 299 ? -15.691 -12.473 17.311 1.00 71.25 299 TRP A CA 1
ATOM 2376 C C . TRP A 1 299 ? -15.900 -13.993 17.210 1.00 71.25 299 TRP A C 1
ATOM 2378 O O . TRP A 1 299 ? -16.686 -14.439 16.364 1.00 71.25 299 TRP A O 1
ATOM 2388 N N . PRO A 1 300 ? -15.230 -14.804 18.051 1.00 75.88 300 PRO A N 1
ATOM 2389 C CA . PRO A 1 300 ? -15.485 -16.237 18.085 1.00 75.88 300 PRO A CA 1
ATOM 2390 C C . PRO A 1 300 ? -16.971 -16.464 18.368 1.00 75.88 300 PRO A C 1
ATOM 2392 O O . PRO A 1 300 ? -17.537 -15.807 19.244 1.00 75.88 300 PRO A O 1
ATOM 2395 N N . SER A 1 301 ? -17.600 -17.379 17.622 1.00 75.25 301 SER A N 1
ATOM 2396 C CA . SER A 1 301 ? -19.009 -17.727 17.820 1.00 75.25 301 SER A CA 1
ATOM 2397 C C . SER A 1 301 ? -19.263 -17.987 19.309 1.00 75.25 301 SER A C 1
ATOM 2399 O O . SER A 1 301 ? -18.533 -18.802 19.885 1.00 75.25 301 SER A O 1
ATOM 2401 N N . PRO A 1 302 ? -20.231 -17.297 19.949 1.00 78.56 302 PRO A N 1
ATOM 2402 C CA . PRO A 1 302 ? -20.459 -17.431 21.380 1.00 78.56 302 PRO A CA 1
ATOM 2403 C C . PRO A 1 302 ? -20.578 -18.900 21.769 1.00 78.56 302 PRO A C 1
ATOM 2405 O O . PRO A 1 302 ? -21.320 -19.651 21.129 1.00 78.56 302 PRO A O 1
ATOM 2408 N N . ARG A 1 303 ? -19.816 -19.320 22.788 1.00 83.56 303 ARG A N 1
ATOM 2409 C CA . ARG A 1 303 ? -19.853 -20.710 23.252 1.00 83.56 303 ARG A CA 1
ATOM 2410 C C . ARG A 1 303 ? -21.300 -21.079 23.574 1.00 83.56 303 ARG A C 1
ATOM 2412 O O . ARG A 1 303 ? -21.990 -20.317 24.252 1.00 83.56 303 ARG A O 1
ATOM 2419 N N . LEU A 1 304 ? -21.750 -22.231 23.081 1.00 85.06 304 LEU A N 1
ATOM 2420 C CA . LEU A 1 304 ? -23.051 -22.759 23.470 1.00 85.06 304 LEU A CA 1
ATOM 2421 C C . LEU A 1 304 ? -23.027 -22.968 24.987 1.00 85.06 304 LEU A C 1
ATOM 2423 O O . LEU A 1 304 ? -22.142 -23.648 25.505 1.00 85.06 304 LEU A O 1
ATOM 2427 N N . ILE A 1 305 ? -23.961 -22.317 25.675 1.00 89.06 305 ILE A N 1
ATOM 2428 C CA . ILE A 1 305 ? -24.122 -22.410 27.125 1.00 89.06 305 ILE A CA 1
ATOM 2429 C C . ILE A 1 305 ? -24.528 -23.852 27.437 1.00 89.06 305 ILE A C 1
ATOM 2431 O O . ILE A 1 305 ? -25.499 -24.345 26.859 1.00 89.06 305 ILE A O 1
ATOM 2435 N N . ASP A 1 306 ? -23.786 -24.534 28.311 1.00 92.56 306 ASP A N 1
ATOM 2436 C CA . ASP A 1 306 ? -24.120 -25.911 28.683 1.00 92.56 306 ASP A CA 1
ATOM 2437 C C . ASP A 1 306 ? -25.370 -25.978 29.577 1.00 92.56 306 ASP A C 1
ATOM 2439 O O . ASP A 1 306 ? -25.825 -24.976 30.132 1.00 92.56 306 ASP A O 1
ATOM 2443 N N . ASP A 1 307 ? -25.953 -27.169 29.717 1.00 91.19 307 ASP A N 1
ATOM 2444 C CA . ASP A 1 307 ? -27.216 -27.339 30.437 1.00 91.19 307 ASP A CA 1
ATOM 2445 C C . ASP A 1 307 ? -27.142 -27.009 31.940 1.00 91.19 307 ASP A C 1
ATOM 2447 O O . ASP A 1 307 ? -28.195 -26.801 32.539 1.00 91.19 307 ASP A O 1
ATOM 2451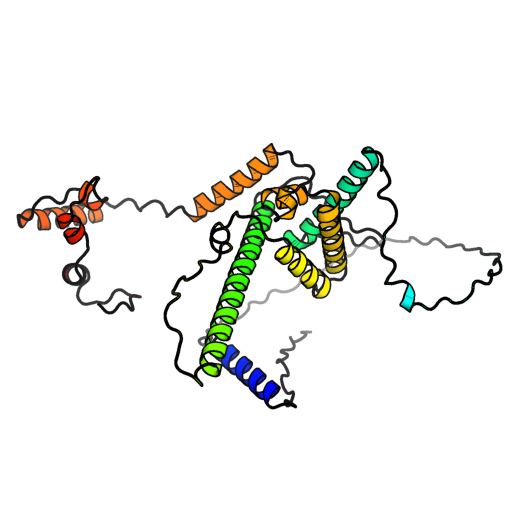 N N . GLU A 1 308 ? -25.972 -26.968 32.591 1.00 90.38 308 GLU A N 1
ATOM 2452 C CA . GLU A 1 308 ? -25.865 -26.523 33.992 1.00 90.38 308 GLU A CA 1
ATOM 2453 C C . GLU A 1 308 ? -25.539 -25.033 34.110 1.00 90.38 308 GLU A C 1
ATOM 2455 O O . GLU A 1 308 ? -26.129 -24.380 34.972 1.00 90.38 308 GLU A O 1
ATOM 2460 N N . GLU A 1 309 ? -24.724 -24.449 33.226 1.00 86.38 309 GLU A N 1
ATOM 2461 C CA . GLU A 1 309 ? -24.611 -22.987 33.113 1.00 86.38 309 GLU A CA 1
ATOM 2462 C C . GLU A 1 309 ? -25.974 -22.359 32.793 1.00 86.38 309 GLU A C 1
ATOM 2464 O O . GLU A 1 309 ? -26.373 -21.372 33.417 1.00 86.38 309 GLU A O 1
ATOM 2469 N N . ARG A 1 310 ? -26.743 -22.985 31.895 1.00 87.88 310 ARG A N 1
ATOM 2470 C CA . ARG A 1 310 ? -28.118 -22.605 31.569 1.00 87.88 310 ARG A CA 1
ATOM 2471 C C . ARG A 1 310 ? -29.018 -22.677 32.799 1.00 87.88 310 ARG A C 1
ATOM 2473 O O . ARG A 1 310 ? -29.631 -21.672 33.152 1.00 87.88 310 ARG A O 1
ATOM 2480 N N . LYS A 1 311 ? -29.069 -23.818 33.501 1.00 86.38 311 LYS A N 1
ATOM 2481 C CA . LYS A 1 311 ? -29.854 -23.940 34.745 1.00 86.38 311 LYS A CA 1
ATOM 2482 C C . LYS A 1 311 ? -29.372 -22.966 35.819 1.00 86.38 311 LYS A C 1
ATOM 2484 O O . LYS A 1 311 ? -30.176 -22.515 36.628 1.00 86.38 311 LYS A O 1
ATOM 2489 N N . GLN A 1 312 ? -28.084 -22.632 35.874 1.00 83.44 312 GLN A N 1
ATOM 2490 C CA . GLN A 1 312 ? -27.542 -21.658 36.819 1.00 83.44 312 GLN A CA 1
ATOM 2491 C C . GLN A 1 312 ? -28.015 -20.237 36.490 1.00 83.44 312 GLN A C 1
ATOM 2493 O O . GLN A 1 312 ? -28.459 -19.537 37.401 1.00 83.44 312 GLN A O 1
ATOM 2498 N N . LEU A 1 313 ? -28.006 -19.838 35.215 1.00 82.75 313 LEU A N 1
ATOM 2499 C CA . LEU A 1 313 ? -28.599 -18.583 34.746 1.00 82.75 313 LEU A CA 1
ATOM 2500 C C . LEU A 1 313 ? -30.110 -18.549 35.015 1.00 82.75 313 LEU A C 1
ATOM 2502 O O . LEU A 1 313 ? -30.596 -17.605 35.632 1.00 82.75 313 LEU A O 1
ATOM 2506 N N . GLU A 1 314 ? -30.847 -19.608 34.674 1.00 83.62 314 GLU A N 1
ATOM 2507 C CA . GLU A 1 314 ? -32.280 -19.736 34.970 1.00 83.62 314 GLU A CA 1
ATOM 2508 C C . GLU A 1 314 ? -32.556 -19.628 36.485 1.00 83.62 314 GLU A C 1
ATOM 2510 O O . GLU A 1 314 ? -33.449 -18.882 36.891 1.00 83.62 314 GLU A O 1
ATOM 2515 N N . ARG A 1 315 ? -31.756 -20.274 37.351 1.00 80.31 315 ARG A N 1
ATOM 2516 C CA . ARG A 1 315 ? -31.832 -20.129 38.824 1.00 80.31 315 ARG A CA 1
ATOM 2517 C C . ARG A 1 315 ? -31.528 -18.697 39.289 1.00 80.31 315 ARG A C 1
ATOM 2519 O O . ARG A 1 315 ? -32.108 -18.264 40.285 1.00 80.31 315 ARG A O 1
ATOM 2526 N N . ILE A 1 316 ? -30.631 -17.967 38.620 1.00 77.81 316 ILE A N 1
ATOM 2527 C CA . ILE A 1 316 ? -30.347 -16.551 38.912 1.00 77.81 316 ILE A CA 1
ATOM 2528 C C . ILE A 1 316 ? -31.556 -15.689 38.530 1.00 77.81 316 ILE A C 1
ATOM 2530 O O . ILE A 1 316 ? -32.042 -14.946 39.382 1.00 77.81 316 ILE A O 1
ATOM 2534 N N . PHE A 1 317 ? -32.114 -15.853 37.325 1.00 74.75 317 PHE A N 1
ATOM 2535 C CA . PHE A 1 317 ? -33.323 -15.140 36.897 1.00 74.75 317 PHE A CA 1
ATOM 2536 C C . PHE A 1 317 ? -34.500 -15.381 37.841 1.00 74.75 317 PHE A C 1
ATOM 2538 O O . PHE A 1 317 ? -35.083 -14.418 38.336 1.00 74.75 317 PHE A O 1
ATOM 2545 N N . HIS A 1 318 ? -34.789 -16.636 38.196 1.00 75.31 318 HIS A N 1
ATOM 2546 C CA . HIS A 1 318 ? -35.859 -16.954 39.146 1.00 75.31 318 HIS A CA 1
ATOM 2547 C C . HIS A 1 318 ? -35.622 -16.316 40.528 1.00 75.31 318 HIS A C 1
ATOM 2549 O O . HIS A 1 318 ? -36.566 -15.818 41.136 1.00 75.31 318 HIS A O 1
ATOM 2555 N N . LYS A 1 319 ? -34.373 -16.251 41.020 1.00 69.25 319 LYS A N 1
ATOM 2556 C CA . LYS A 1 319 ? -34.034 -15.564 42.285 1.00 69.25 319 LYS A CA 1
ATOM 2557 C C . LYS A 1 319 ? -34.160 -14.037 42.221 1.00 69.25 319 LYS A C 1
ATOM 2559 O O . LYS A 1 319 ? -34.370 -13.418 43.266 1.00 69.25 319 LYS A O 1
ATOM 2564 N N . VAL A 1 320 ? -34.018 -13.432 41.041 1.00 63.66 320 VAL A N 1
ATOM 2565 C CA . VAL A 1 320 ? -34.242 -11.993 40.822 1.00 63.66 320 VAL A CA 1
ATOM 2566 C C . VAL A 1 320 ? -35.744 -11.702 40.722 1.00 63.66 320 VAL A C 1
ATOM 2568 O O . VAL A 1 320 ? -36.245 -10.881 41.490 1.00 63.66 320 VAL A O 1
ATOM 2571 N N . TYR A 1 321 ? -36.476 -12.443 39.882 1.00 63.16 321 TYR A N 1
ATOM 2572 C CA . TYR A 1 321 ? -37.937 -12.340 39.733 1.00 63.16 321 TYR A CA 1
ATOM 2573 C C . TYR A 1 321 ? -38.687 -12.576 41.052 1.00 63.16 321 TYR A C 1
ATOM 2575 O O . TYR A 1 321 ? -39.590 -11.815 41.396 1.00 63.16 321 TYR A O 1
ATOM 2583 N N . ALA A 1 322 ? -38.280 -13.571 41.850 1.00 62.66 322 ALA A N 1
ATOM 2584 C CA . ALA A 1 322 ? -38.918 -13.894 43.131 1.00 62.66 322 ALA A CA 1
ATOM 2585 C C . ALA A 1 322 ? -38.845 -12.767 44.185 1.00 62.66 322 ALA A C 1
ATOM 2587 O O . ALA A 1 322 ? -39.516 -12.850 45.211 1.00 62.66 322 ALA A O 1
ATOM 2588 N N . LYS A 1 323 ? -38.055 -11.706 43.952 1.00 60.41 323 LYS A N 1
ATOM 2589 C CA . LYS A 1 323 ? -38.017 -10.502 44.801 1.00 60.41 323 LYS A CA 1
ATOM 2590 C C . LYS A 1 323 ? -38.983 -9.396 44.355 1.00 60.41 323 LYS A C 1
ATOM 2592 O O . LYS A 1 323 ? -38.911 -8.294 44.894 1.00 60.41 323 LYS A O 1
ATOM 2597 N N . GLY A 1 324 ? -39.859 -9.657 43.382 1.00 52.53 324 GLY A N 1
ATOM 2598 C CA . GLY A 1 324 ? -40.924 -8.733 42.973 1.00 52.53 324 GLY A CA 1
ATOM 2599 C C . GLY A 1 324 ? -40.440 -7.444 42.302 1.00 52.53 324 GLY A C 1
ATOM 2600 O O . GLY A 1 324 ? -41.206 -6.491 42.189 1.00 52.53 324 GLY A O 1
ATOM 2601 N N . ARG A 1 325 ? -39.178 -7.390 41.856 1.00 51.97 325 ARG A N 1
ATOM 2602 C CA . ARG A 1 325 ? -38.723 -6.340 40.936 1.00 51.97 325 ARG A CA 1
ATOM 2603 C C . ARG A 1 325 ? -39.228 -6.689 39.538 1.00 51.97 325 ARG A C 1
ATOM 2605 O O . ARG A 1 325 ? -39.214 -7.860 39.168 1.00 51.97 325 ARG A O 1
ATOM 2612 N N . ALA A 1 326 ? -39.732 -5.680 38.828 1.00 52.66 326 ALA A N 1
ATOM 2613 C CA . ALA A 1 326 ? -40.427 -5.854 37.556 1.00 52.66 326 ALA A CA 1
ATOM 2614 C C . ALA A 1 326 ? -39.553 -6.538 36.492 1.00 52.66 326 ALA A C 1
ATOM 2616 O O . ALA A 1 326 ? -38.328 -6.585 36.617 1.00 52.66 326 ALA A O 1
ATOM 2617 N N . ALA A 1 327 ? -40.222 -7.090 35.479 1.00 59.25 327 ALA A N 1
ATOM 2618 C CA . ALA A 1 327 ? -39.629 -7.957 34.474 1.00 59.25 327 ALA A CA 1
ATOM 2619 C C . ALA A 1 327 ? -38.352 -7.370 33.855 1.00 59.25 327 ALA A C 1
ATOM 2621 O O . ALA A 1 327 ? -38.378 -6.296 33.266 1.00 59.25 327 ALA A O 1
ATOM 2622 N N . ILE A 1 328 ? -37.266 -8.135 33.958 1.00 57.78 328 ILE A N 1
ATOM 2623 C CA . ILE A 1 328 ? -36.175 -8.100 32.988 1.00 57.78 328 ILE A CA 1
ATOM 2624 C C . ILE A 1 328 ? -36.453 -9.280 32.055 1.00 57.78 328 ILE A C 1
ATOM 2626 O O . ILE A 1 328 ? -36.462 -10.436 32.496 1.00 57.78 328 ILE A O 1
ATOM 2630 N N . THR A 1 329 ? -36.779 -8.997 30.802 1.00 60.12 329 THR A N 1
ATOM 2631 C CA . THR A 1 329 ? -36.955 -9.997 29.742 1.00 60.12 329 THR A CA 1
ATOM 2632 C C . THR A 1 329 ? -35.596 -10.416 29.170 1.00 60.12 329 THR A C 1
ATOM 2634 O O . THR A 1 329 ? -34.558 -9.864 29.533 1.00 60.12 329 THR A O 1
ATOM 2637 N N . ALA A 1 330 ? -35.571 -11.406 28.273 1.00 61.50 330 ALA A N 1
ATOM 2638 C CA . ALA A 1 330 ? -34.349 -11.708 27.524 1.00 61.50 330 ALA A CA 1
ATOM 2639 C C . ALA A 1 330 ? -33.944 -10.535 26.609 1.00 61.50 330 ALA A C 1
ATOM 2641 O O . ALA A 1 330 ? -32.755 -10.263 26.445 1.00 61.50 330 ALA A O 1
ATOM 2642 N N . ASP A 1 331 ? -34.930 -9.809 26.078 1.00 57.69 331 ASP A N 1
ATOM 2643 C CA . ASP A 1 331 ? -34.727 -8.702 25.146 1.00 57.69 331 ASP A CA 1
ATOM 2644 C C . ASP A 1 331 ? -34.107 -7.483 25.848 1.00 57.69 331 ASP A C 1
ATOM 2646 O O . ASP A 1 331 ? -33.167 -6.895 25.318 1.00 57.69 331 ASP A O 1
ATOM 2650 N N . ASP A 1 332 ? -34.511 -7.182 27.090 1.00 58.84 332 ASP A N 1
ATOM 2651 C CA . ASP A 1 332 ? -33.900 -6.125 27.925 1.00 58.84 332 ASP A CA 1
ATOM 2652 C C . ASP A 1 332 ? -32.399 -6.358 28.193 1.00 58.84 332 ASP A C 1
ATOM 2654 O O . ASP A 1 332 ? -31.647 -5.417 28.447 1.00 58.84 332 ASP A O 1
ATOM 2658 N N . ILE A 1 333 ? -31.948 -7.616 28.131 1.00 63.00 333 ILE A N 1
ATOM 2659 C CA . ILE A 1 333 ? -30.546 -8.023 28.332 1.00 63.00 333 ILE A CA 1
ATOM 2660 C C . ILE A 1 333 ? -29.786 -8.033 27.000 1.00 63.00 333 ILE A C 1
ATOM 2662 O O . ILE A 1 333 ? -28.590 -7.747 26.970 1.00 63.00 333 ILE A O 1
ATOM 2666 N N . ALA A 1 334 ? -30.479 -8.317 25.893 1.00 60.97 334 ALA A N 1
ATOM 2667 C CA . ALA A 1 334 ? -29.966 -8.117 24.538 1.00 60.97 334 ALA A CA 1
ATOM 2668 C C . ALA A 1 334 ? -29.865 -6.623 24.151 1.00 60.97 334 ALA A C 1
ATOM 2670 O O . ALA A 1 334 ? -29.168 -6.289 23.194 1.00 60.97 334 ALA A O 1
ATOM 2671 N N . GLY A 1 335 ? -30.522 -5.736 24.908 1.00 53.28 335 GLY A N 1
ATOM 2672 C CA . GLY A 1 335 ? -30.440 -4.273 24.812 1.00 53.28 335 GLY A CA 1
ATOM 2673 C C . GLY A 1 335 ? -31.797 -3.571 24.684 1.00 53.28 335 GLY A C 1
ATOM 2674 O O . GLY A 1 335 ? -31.895 -2.395 25.030 1.00 53.28 335 GLY A O 1
ATOM 2675 N N . GLY A 1 336 ? -32.831 -4.299 24.247 1.00 50.97 336 GLY A N 1
ATOM 2676 C CA . GLY A 1 336 ? -34.184 -3.807 23.978 1.00 50.97 336 GLY A CA 1
ATOM 2677 C C . GLY A 1 336 ? -34.279 -2.883 22.756 1.00 50.97 336 GLY A C 1
ATOM 2678 O O . GLY A 1 336 ? -33.351 -2.140 22.449 1.00 50.97 336 GLY A O 1
ATOM 2679 N N . ASP A 1 337 ? -35.428 -2.875 22.071 1.00 51.94 337 ASP A N 1
ATOM 2680 C CA . ASP A 1 337 ? -35.662 -1.923 20.968 1.00 51.94 337 ASP A CA 1
ATOM 2681 C C . ASP A 1 337 ? -35.746 -0.468 21.473 1.00 51.94 337 ASP A C 1
ATOM 2683 O O . ASP A 1 337 ? -35.326 0.462 20.784 1.00 51.94 337 ASP A O 1
ATOM 2687 N N . PHE A 1 338 ? -36.269 -0.259 22.690 1.00 48.75 338 PHE A N 1
ATOM 2688 C CA . PHE A 1 338 ? -36.427 1.063 23.312 1.00 48.75 338 PHE A CA 1
ATOM 2689 C C . PHE A 1 338 ? -36.231 1.017 24.842 1.00 48.75 338 PHE A C 1
ATOM 2691 O O . PHE A 1 338 ? -37.203 1.172 25.586 1.00 48.75 338 PHE A O 1
ATOM 2698 N N . PRO A 1 339 ? -34.998 0.829 25.353 1.00 54.97 339 PRO A N 1
ATOM 2699 C CA . PRO A 1 339 ? -34.733 0.930 26.784 1.00 54.97 339 PRO A CA 1
ATOM 2700 C C . PRO A 1 339 ? -34.945 2.379 27.237 1.00 54.97 339 PRO A C 1
ATOM 2702 O O . PRO A 1 339 ? -34.217 3.291 26.826 1.00 54.97 339 PRO A O 1
ATOM 2705 N N . ASP A 1 340 ? -35.946 2.601 28.089 1.00 62.09 340 ASP A N 1
ATOM 2706 C CA . ASP A 1 340 ? -36.204 3.920 28.658 1.00 62.09 340 ASP A CA 1
ATOM 2707 C C . ASP A 1 340 ? -35.043 4.367 29.567 1.00 62.09 340 ASP A C 1
ATOM 2709 O O . ASP A 1 340 ? -34.169 3.585 29.957 1.00 62.09 340 ASP A O 1
ATOM 2713 N N . ARG A 1 341 ? -35.001 5.657 29.917 1.00 61.53 341 ARG A N 1
ATOM 2714 C CA . ARG A 1 341 ? -33.874 6.211 30.686 1.00 61.53 341 ARG A CA 1
ATOM 2715 C C . ARG A 1 341 ? -33.738 5.570 32.076 1.00 61.53 341 ARG A C 1
ATOM 2717 O O . ARG A 1 341 ? -32.643 5.567 32.629 1.00 61.53 341 ARG A O 1
ATOM 2724 N N . GLN A 1 342 ? -34.824 5.015 32.617 1.00 60.00 342 GLN A N 1
ATOM 2725 C CA . GLN A 1 342 ? -34.832 4.250 33.861 1.00 60.00 342 GLN A CA 1
ATOM 2726 C C . GLN A 1 342 ? -34.166 2.875 33.664 1.00 60.00 342 GLN A C 1
ATOM 2728 O O . GLN A 1 342 ? -33.316 2.479 34.459 1.00 60.00 342 GLN A O 1
ATOM 2733 N N . THR A 1 343 ? -34.501 2.176 32.577 1.00 59.72 343 THR A N 1
ATOM 2734 C CA . THR A 1 343 ? -33.990 0.845 32.221 1.00 59.72 343 THR A CA 1
ATOM 2735 C C . THR A 1 343 ? -32.519 0.889 31.818 1.00 59.72 343 THR A C 1
ATOM 2737 O O . THR A 1 343 ? -31.756 0.048 32.280 1.00 59.72 343 THR A O 1
ATOM 2740 N N . GLN A 1 344 ? -32.068 1.920 31.092 1.00 60.00 344 GLN A N 1
ATOM 2741 C CA . GLN A 1 344 ? -30.635 2.145 30.818 1.00 60.00 344 GLN A CA 1
ATOM 2742 C C . GLN A 1 344 ? -29.798 2.293 32.103 1.00 60.00 344 GLN A C 1
ATOM 2744 O O . GLN A 1 344 ? -28.648 1.864 32.157 1.00 60.00 344 GLN A O 1
ATOM 2749 N N . ILE A 1 345 ? -30.373 2.877 33.161 1.00 61.25 345 ILE A N 1
ATOM 2750 C CA . ILE A 1 345 ? -29.722 2.999 34.475 1.00 61.25 345 ILE A CA 1
ATOM 2751 C C . ILE A 1 345 ? -29.769 1.668 35.257 1.00 61.25 345 ILE A C 1
ATOM 2753 O O . ILE A 1 345 ? -28.922 1.441 36.117 1.00 61.25 345 ILE A O 1
ATOM 2757 N N . MET A 1 346 ? -30.710 0.767 34.946 1.00 55.44 346 MET A N 1
ATOM 2758 C CA . MET A 1 346 ? -30.839 -0.563 35.566 1.00 55.44 346 MET A CA 1
ATOM 2759 C C . MET A 1 346 ? -29.995 -1.650 34.876 1.00 55.44 346 MET A C 1
ATOM 2761 O O . MET A 1 346 ? -29.589 -2.604 35.540 1.00 55.44 346 MET A O 1
ATOM 2765 N N . THR A 1 347 ? -29.730 -1.532 33.569 1.00 56.00 347 THR A N 1
ATOM 2766 C CA . THR A 1 347 ? -28.855 -2.449 32.809 1.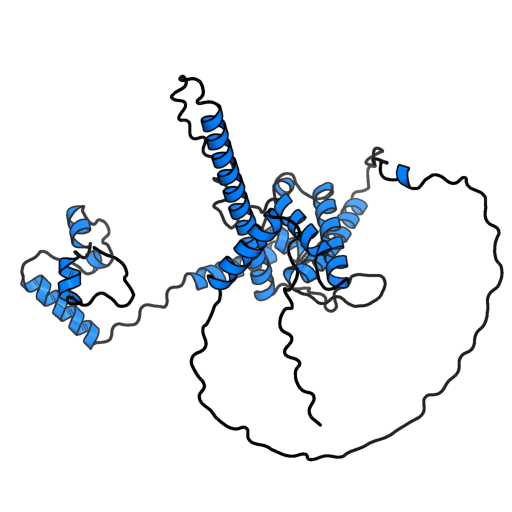00 56.00 347 THR A CA 1
ATOM 2767 C C . THR A 1 347 ? -27.369 -2.127 32.977 1.00 56.00 347 THR A C 1
ATOM 2769 O O . THR A 1 347 ? -26.525 -3.008 32.802 1.00 56.00 347 THR A O 1
ATOM 2772 N N . LEU A 1 348 ? -27.028 -0.908 33.412 1.00 57.84 348 LEU A N 1
ATOM 2773 C CA . LEU A 1 348 ? -25.716 -0.612 33.985 1.00 57.84 348 LEU A CA 1
ATOM 2774 C C . LEU A 1 348 ? -25.512 -1.423 35.276 1.00 57.84 348 LEU A C 1
ATOM 2776 O O . LEU A 1 348 ? -26.164 -1.193 36.294 1.00 57.84 348 LEU A O 1
ATOM 2780 N N . VAL A 1 349 ? -24.564 -2.363 35.245 1.00 56.88 349 VAL A N 1
ATOM 2781 C CA . VAL A 1 349 ? -24.192 -3.178 36.410 1.00 56.88 349 VAL A CA 1
ATOM 2782 C C . VAL A 1 349 ? -23.531 -2.290 37.469 1.00 56.88 349 VAL A C 1
ATOM 2784 O O . VAL A 1 349 ? -22.331 -2.029 37.409 1.00 56.88 349 VAL A O 1
ATOM 2787 N N . ASP A 1 350 ? -24.313 -1.841 38.456 1.00 60.31 350 ASP A N 1
ATOM 2788 C CA . ASP A 1 350 ? -23.814 -1.110 39.629 1.00 60.31 350 ASP A CA 1
ATOM 2789 C C . ASP A 1 350 ? -22.620 -1.852 40.254 1.00 60.31 350 ASP A C 1
ATOM 2791 O O . ASP A 1 350 ? -22.668 -3.062 40.497 1.00 60.31 350 ASP A O 1
ATOM 2795 N N . SER A 1 351 ? -21.574 -1.093 40.585 1.00 59.88 351 SER A N 1
ATOM 2796 C CA . SER A 1 351 ? -20.464 -1.468 41.466 1.00 59.88 351 SER A CA 1
ATOM 2797 C C . SER A 1 351 ? -20.859 -2.401 42.625 1.00 59.88 351 SER A C 1
ATOM 2799 O O . SER A 1 351 ? -20.140 -3.357 42.922 1.00 59.88 351 SER A O 1
ATOM 2801 N N . ARG A 1 352 ? -22.018 -2.179 43.263 1.00 58.19 352 ARG A N 1
ATOM 2802 C CA . ARG A 1 352 ? -22.545 -3.029 44.341 1.00 58.19 352 ARG A CA 1
ATOM 2803 C C . ARG A 1 352 ? -23.013 -4.390 43.843 1.00 58.19 352 ARG A C 1
ATOM 2805 O O . ARG A 1 352 ? -22.736 -5.385 44.505 1.00 58.19 352 ARG A O 1
ATOM 2812 N N . LEU A 1 353 ? -23.695 -4.453 42.699 1.00 63.34 353 LEU A N 1
ATOM 2813 C CA . LEU A 1 353 ? -24.126 -5.711 42.087 1.00 63.34 353 LEU A CA 1
ATOM 2814 C C . LEU A 1 353 ? -22.914 -6.516 41.601 1.00 63.34 353 LEU A C 1
ATOM 2816 O O . LEU A 1 353 ? -22.838 -7.712 41.874 1.00 63.34 353 LEU A O 1
ATOM 2820 N N . ALA A 1 354 ? -21.925 -5.852 40.993 1.00 62.31 354 ALA A N 1
ATOM 2821 C CA . ALA A 1 354 ? -20.652 -6.466 40.621 1.00 62.31 354 ALA A CA 1
ATOM 2822 C C . ALA A 1 354 ? -19.936 -7.078 41.842 1.00 62.31 354 ALA A C 1
ATOM 2824 O O . ALA A 1 354 ? -19.638 -8.273 41.838 1.00 62.31 354 ALA A O 1
ATOM 2825 N N . ARG A 1 355 ? -19.749 -6.313 42.931 1.00 65.94 355 ARG A N 1
ATOM 2826 C CA . ARG A 1 355 ? -19.174 -6.825 44.195 1.00 65.94 355 ARG A CA 1
ATOM 2827 C C . ARG A 1 355 ? -20.009 -7.953 44.817 1.00 65.94 355 ARG A C 1
ATOM 2829 O O . ARG A 1 355 ? -19.452 -8.826 45.468 1.00 65.94 355 ARG A O 1
ATOM 2836 N N . HIS A 1 356 ? -21.326 -7.994 44.603 1.00 66.81 356 HIS A N 1
ATOM 2837 C CA . HIS A 1 356 ? -22.174 -9.077 45.120 1.00 66.81 356 HIS A CA 1
ATOM 2838 C C . HIS A 1 356 ? -22.093 -10.377 44.296 1.00 66.81 356 HIS A C 1
ATOM 2840 O O . HIS A 1 356 ? -22.342 -11.451 44.839 1.00 66.81 356 HIS A O 1
ATOM 2846 N N . VAL A 1 357 ? -21.739 -10.296 43.007 1.00 64.75 357 VAL A N 1
ATOM 2847 C CA . VAL A 1 357 ? -21.579 -11.460 42.112 1.00 64.75 357 VAL A CA 1
ATOM 2848 C C . VAL A 1 357 ? -20.144 -11.998 42.123 1.00 64.75 357 VAL A C 1
ATOM 2850 O O . VAL A 1 357 ? -19.950 -13.210 42.185 1.00 64.75 357 VAL A O 1
ATOM 2853 N N . PHE A 1 358 ? -19.137 -11.119 42.104 1.00 66.69 358 PHE A N 1
ATOM 2854 C CA . PHE A 1 358 ? -17.715 -11.496 42.089 1.00 66.69 358 PHE A CA 1
ATOM 2855 C C . PHE A 1 358 ? -17.074 -11.558 43.493 1.00 66.69 358 PHE A C 1
ATOM 2857 O O . PHE A 1 358 ? -15.974 -12.095 43.654 1.00 66.69 358 PHE A O 1
ATOM 2864 N N . GLY A 1 359 ? -17.763 -11.047 44.519 1.00 68.94 359 GLY A N 1
ATOM 2865 C CA . GLY A 1 359 ? -17.210 -10.810 45.856 1.00 68.94 359 GLY A CA 1
ATOM 2866 C C . GLY A 1 359 ? -16.285 -9.587 45.897 1.00 68.94 359 GLY A C 1
ATOM 2867 O O . GLY A 1 359 ? -16.073 -8.909 44.893 1.00 68.94 359 GLY A O 1
ATOM 2868 N N . ASP A 1 360 ? -15.647 -9.347 47.045 1.00 73.56 360 ASP A N 1
ATOM 2869 C CA . ASP A 1 360 ? -14.639 -8.280 47.214 1.00 73.56 360 ASP A CA 1
ATOM 2870 C C . ASP A 1 360 ? -13.289 -8.581 46.521 1.00 73.56 360 ASP A C 1
ATOM 2872 O O . ASP A 1 360 ? -12.287 -7.895 46.729 1.00 73.56 360 ASP A O 1
ATOM 2876 N N . LYS A 1 361 ? -13.228 -9.624 45.684 1.00 59.50 361 LYS A N 1
ATOM 2877 C CA . LYS A 1 361 ? -12.044 -9.958 44.889 1.00 59.50 361 LYS A CA 1
ATOM 2878 C C . LYS A 1 361 ? -12.031 -9.082 43.637 1.00 59.50 361 LYS A C 1
ATOM 2880 O O . LYS A 1 361 ? -12.823 -9.317 42.726 1.00 59.50 361 LYS A O 1
ATOM 2885 N N . LYS A 1 362 ? -11.112 -8.104 43.569 1.00 59.03 362 LYS A N 1
ATOM 2886 C CA . LYS A 1 362 ? -10.841 -7.355 42.325 1.00 59.03 362 LYS A CA 1
ATOM 2887 C C . LYS A 1 362 ? -10.663 -8.349 41.157 1.00 59.03 362 LYS A C 1
ATOM 2889 O O . LYS A 1 362 ? -9.919 -9.321 41.324 1.00 59.03 362 LYS A O 1
ATOM 2894 N N . PRO A 1 363 ? -11.299 -8.123 39.991 1.00 55.09 363 PRO A N 1
ATOM 2895 C CA . PRO A 1 363 ? -11.035 -8.913 38.795 1.00 55.09 363 PRO A CA 1
ATOM 2896 C C . PRO A 1 363 ? -9.537 -8.946 38.465 1.00 55.09 363 PRO A C 1
ATOM 2898 O O . PRO A 1 363 ? -8.844 -7.928 38.517 1.00 55.09 363 PRO A O 1
ATOM 2901 N N . LEU A 1 364 ? -9.024 -10.130 38.128 1.00 45.47 364 LEU A N 1
ATOM 2902 C CA . LEU A 1 364 ? -7.621 -10.319 37.759 1.00 45.47 364 LEU A CA 1
ATOM 2903 C C . LEU A 1 364 ? -7.320 -9.553 36.461 1.00 45.47 364 LEU A C 1
ATOM 2905 O O . LEU A 1 364 ? -7.697 -9.995 35.379 1.00 45.47 364 LEU A O 1
ATOM 2909 N N . GLY A 1 365 ? -6.642 -8.408 36.592 1.00 51.28 365 GLY A N 1
ATOM 2910 C CA . GLY A 1 365 ? -6.261 -7.527 35.482 1.00 51.28 365 GLY A CA 1
ATOM 2911 C C . GLY A 1 365 ? -6.964 -6.164 35.434 1.00 51.28 365 GLY A C 1
ATOM 2912 O O . GLY A 1 365 ? -6.714 -5.414 34.496 1.00 51.28 365 GLY A O 1
ATOM 2913 N N . SER A 1 366 ? -7.822 -5.812 36.403 1.00 47.31 366 SER A N 1
ATOM 2914 C CA . SER A 1 366 ? -8.487 -4.498 36.438 1.00 47.31 366 SER A CA 1
ATOM 2915 C C . SER A 1 366 ? -7.847 -3.513 37.431 1.00 47.31 366 SER A C 1
ATOM 2917 O O . SER A 1 366 ? -8.266 -3.441 38.591 1.00 47.31 366 SER A O 1
ATOM 2919 N N . ASP A 1 367 ? -6.934 -2.668 36.947 1.00 44.50 367 ASP A N 1
ATOM 2920 C CA . ASP A 1 367 ? -6.505 -1.427 37.628 1.00 44.50 367 ASP A CA 1
ATOM 2921 C C . ASP A 1 367 ? -7.518 -0.279 37.411 1.00 44.50 367 ASP A C 1
ATOM 2923 O O . ASP A 1 367 ? -7.170 0.877 37.188 1.00 44.50 367 ASP A O 1
ATOM 2927 N N . TRP A 1 368 ? -8.809 -0.616 37.480 1.00 48.25 368 TRP A N 1
ATOM 2928 C CA . TRP A 1 368 ? -9.902 0.348 37.564 1.00 48.25 368 TRP A CA 1
ATOM 2929 C C . TRP A 1 368 ? -10.245 0.542 39.043 1.00 48.25 368 TRP A C 1
ATOM 2931 O O . TRP A 1 368 ? -10.809 -0.357 39.675 1.00 48.25 368 TRP A O 1
ATOM 2941 N N . ASP A 1 369 ? -9.874 1.692 39.602 1.00 44.19 369 ASP A N 1
ATOM 2942 C CA . ASP A 1 369 ? -10.398 2.152 40.889 1.00 44.19 369 ASP A CA 1
ATOM 2943 C C . ASP A 1 369 ? -11.736 2.875 40.655 1.00 44.19 369 ASP A C 1
ATOM 2945 O O . ASP A 1 369 ? -11.828 3.760 39.803 1.00 44.19 369 ASP A O 1
ATOM 2949 N N . TRP A 1 370 ? -12.768 2.435 41.389 1.00 48.97 370 TRP A N 1
ATOM 2950 C CA . TRP A 1 370 ? -14.180 2.835 41.279 1.00 48.97 370 TRP A CA 1
ATOM 2951 C C . TRP A 1 370 ? -14.689 3.437 42.594 1.00 48.97 370 TRP A C 1
ATOM 2953 O O . TRP A 1 370 ? -14.571 2.725 43.626 1.00 48.97 370 TRP A O 1
#

Radius of gyration: 34.29 Å; chains: 1; bounding box: 84×88×84 Å

Foldseek 3Di:
DDDDDDPDDDPPPDDDPDPVVVVVVVVVVVVCVVPDPDDDDDDDDDDDDDDDDDDDDDDDDDDDDDDDDDDDDDDDDDDDDDDDDDPPVPPPPDPPDDPDPDDVVVLVVLLVVLLVLLQLLCCCPQVVFDFDPDPDDTDTPDDPQADDLVSLVSLLVVLLVLLVVVVVVVVVVVVVVVVVVVVVVVVPVPDDDDDDPPCPPPDPVPVQSVDSQHFRAPVSVLVVLVCCLVPPPDPSSNVSSVSNSVSSVVCLVRPDDPVVVGGHGSLNSVCSNNVVDDPVSSVVSVVSVVVVVVVVVDDDDPPDQDPVSVVVVVVVLCVVVVVVDDDDDPQLQVPHPDQPPVSVVVNPCDPVNCCVVVPPDDPDPDPDDD

pLDDT: mean 71.28, std 22.93, range [27.84, 98.0]

Secondary structure (DSSP, 8-state):
-------------PPPSSHHHHHHHHHHHHHHHHS-----------PPP-----------------------------PPP-----GGGGGG----S------HHHHHHHHHHHHHHHHHHHHHHHH---B---TT---BSS---S--HHHHHHHHHHHHHHHHHHHHHHHHHHHHHHHHHHHHHHHHTTS------------TTHHHHT-TTSPEEHHHHHHHHHHHHHH-SSHHHHHHHHHHHHHHHHHHHHT--HHHHHEE-HHHHHHHH-TT--HHHHHHHHHHHHHHHHHHH-PPPPPPPPHHHHHHHHHHHHHHHTTTPPP--HHHHHT-SS--HHHHHHHS--HHHHHHHH-S---TT-----